Protein AF-A0A9P6IUU3-F1 (afdb_monomer_lite)

Radius of gyration: 22.33 Å; chains: 1; bounding box: 65×46×57 Å

InterPro domains:
  IPR006966 Peroxin-3 [PF04882] (2-177)
  IPR006966 Peroxin-3 [PTHR28080] (2-177)

Foldseek 3Di:
DDLQDWDWLVRVLVVVVVVCQVQQWDADPNDTDGDLCVVVVDDPDLVVQLVVCVVVPNDPVRSDCDPVNVVVRVVVVVLSPDPLVSVLVVLLVVLLVVVVSVQCQCVQAVVVVVVVDPDPDDCPDPVSGGDTGRNNVCVVVNVVVVCLCPPNVVRVSVVSSVPRVSVVVSVVVVVVVVVVVVVVD

Secondary structure (DSSP, 8-state):
--TT-EE-HHHHHHHHHHHHHHHHEEEETTEEEE--GGGGTS--SHHHHHHHHHHTT--GGG----HHHHHHHHHHHHHHTSHHHHHHHHHHHHHHHHHHHHHHHHHH-THHHHTTS--------GGGSS--EEHHHHHHHHHHHHHHHHH-SS-HHHHHHHT-HHHHHHHHHHHHHHHHHHHH-

Sequence (185 aa):
TSLKKTFTAKEFSDLLGQIRARLEYTEADGNQVHVNMREYMLPDEAADEREVLRAGGVDEFDLVVDPVLRNLLDETRDFIDSDDFSTVLNSTLDATFEQFNLALQPTFNPFLLTRGDAVIAEIEDEEDMDRAVPLASLLPLIARQVHLIINGVPNEYVDGLAMVKELQAFSAIVYSSFSDQLVKG

Organism: Mortierella alpina (NCBI:txid64518)

pLDDT: mean 86.38, std 13.52, range [41.69, 97.38]

Structure (mmCIF, N/CA/C/O backbone):
data_AF-A0A9P6IUU3-F1
#
_entry.id   AF-A0A9P6IUU3-F1
#
loop_
_atom_site.group_PDB
_atom_site.id
_atom_site.type_symbol
_atom_site.label_atom_id
_atom_site.label_alt_id
_atom_site.label_comp_id
_atom_site.label_asym_id
_atom_site.label_entity_id
_atom_site.label_seq_id
_atom_site.pdbx_PDB_ins_code
_atom_site.Cartn_x
_atom_site.Cartn_y
_atom_site.Cartn_z
_atom_site.occupancy
_atom_site.B_iso_or_equiv
_atom_site.auth_seq_id
_atom_site.auth_comp_id
_atom_site.auth_asym_id
_atom_site.auth_atom_id
_atom_site.pdbx_PDB_model_num
ATOM 1 N N . THR A 1 1 ? 6.270 14.320 -19.927 1.00 57.75 1 THR A N 1
ATOM 2 C CA . THR A 1 1 ? 7.199 13.178 -20.078 1.00 57.75 1 THR A CA 1
ATOM 3 C C . THR A 1 1 ? 6.952 12.504 -21.411 1.00 57.75 1 THR A C 1
ATOM 5 O O . THR A 1 1 ? 5.799 12.269 -21.738 1.00 57.75 1 THR A O 1
ATOM 8 N N . SER A 1 2 ? 7.990 12.262 -22.218 1.00 82.38 2 SER A N 1
ATOM 9 C CA . SER A 1 2 ? 7.848 11.583 -23.518 1.00 82.38 2 SER A CA 1
ATOM 10 C C . SER A 1 2 ? 7.782 10.067 -23.325 1.00 82.38 2 SER A C 1
ATOM 12 O O . SER A 1 2 ? 8.626 9.520 -22.620 1.00 82.38 2 SER A O 1
ATOM 14 N N . LEU A 1 3 ? 6.843 9.382 -23.990 1.00 81.56 3 LEU A N 1
ATOM 15 C CA . LEU A 1 3 ? 6.732 7.910 -23.995 1.00 81.56 3 LEU A CA 1
ATOM 16 C C . LEU A 1 3 ? 7.988 7.205 -24.535 1.00 81.56 3 LEU A C 1
ATOM 18 O O . LEU A 1 3 ? 8.208 6.026 -24.270 1.00 81.56 3 LEU A O 1
ATOM 22 N N . LYS A 1 4 ? 8.819 7.940 -25.281 1.00 87.81 4 LYS A N 1
ATOM 23 C CA . LYS A 1 4 ? 10.085 7.452 -25.836 1.00 87.81 4 LYS A CA 1
ATOM 24 C C . LYS A 1 4 ? 11.244 7.504 -24.839 1.00 87.81 4 LYS A C 1
ATOM 26 O O . LYS A 1 4 ? 12.312 6.999 -25.160 1.00 87.81 4 LYS A O 1
ATOM 31 N N . LYS A 1 5 ? 11.070 8.138 -23.670 1.00 93.25 5 LYS A N 1
ATOM 32 C CA . LYS A 1 5 ? 12.115 8.184 -22.642 1.00 93.25 5 LYS A CA 1
ATOM 33 C C . LYS A 1 5 ? 12.417 6.757 -22.184 1.00 93.25 5 LYS A C 1
ATOM 35 O O . LYS A 1 5 ? 11.494 6.009 -21.868 1.00 93.25 5 LYS A O 1
ATOM 40 N N . THR A 1 6 ? 13.694 6.407 -22.167 1.00 93.69 6 THR A N 1
ATOM 41 C CA . THR A 1 6 ? 14.194 5.121 -21.689 1.00 93.69 6 THR A CA 1
ATOM 42 C C . THR A 1 6 ? 14.559 5.202 -20.213 1.00 93.69 6 THR A C 1
ATOM 44 O O . THR A 1 6 ? 14.890 6.282 -19.722 1.00 93.69 6 THR A O 1
ATOM 47 N N . PHE A 1 7 ? 14.478 4.068 -19.527 1.00 94.06 7 PHE A N 1
ATOM 48 C CA . PHE A 1 7 ? 14.833 3.916 -18.121 1.00 94.06 7 PHE A CA 1
ATOM 49 C C . PHE A 1 7 ? 15.649 2.638 -17.942 1.00 94.06 7 PHE A C 1
ATOM 51 O O . PHE A 1 7 ? 15.294 1.612 -18.521 1.00 94.06 7 PHE A O 1
ATOM 58 N N . THR A 1 8 ? 16.713 2.681 -17.148 1.00 93.88 8 THR A N 1
ATOM 59 C CA . THR A 1 8 ? 17.329 1.467 -16.586 1.00 93.88 8 THR A CA 1
ATOM 60 C C . THR A 1 8 ? 16.462 0.903 -15.454 1.00 93.88 8 THR A C 1
ATOM 62 O O . THR A 1 8 ? 15.560 1.586 -14.958 1.00 93.88 8 THR A O 1
ATOM 65 N N . ALA A 1 9 ? 16.742 -0.328 -15.008 1.00 91.56 9 ALA A N 1
ATOM 66 C CA . ALA A 1 9 ? 16.046 -0.926 -13.865 1.00 91.56 9 ALA A CA 1
ATOM 67 C C . ALA A 1 9 ? 16.147 -0.035 -12.617 1.00 91.56 9 ALA A C 1
ATOM 69 O O . ALA A 1 9 ? 15.145 0.245 -11.958 1.00 91.56 9 ALA A O 1
ATOM 70 N N . LYS A 1 10 ? 17.354 0.479 -12.345 1.00 92.12 10 LYS A N 1
ATOM 71 C CA . LYS A 1 10 ? 17.614 1.386 -11.227 1.00 92.12 10 LYS A CA 1
ATOM 72 C C . LYS A 1 10 ? 16.845 2.697 -11.362 1.00 92.12 10 LYS A C 1
ATOM 74 O O . LYS A 1 10 ? 16.171 3.093 -10.424 1.00 92.12 10 LYS A O 1
ATOM 79 N N . GLU A 1 11 ? 16.886 3.349 -12.525 1.00 94.31 11 GLU A N 1
ATOM 80 C CA . GLU A 1 11 ? 16.153 4.606 -12.738 1.00 94.31 11 GLU A CA 1
ATOM 81 C C . GLU A 1 11 ? 14.636 4.434 -12.596 1.00 94.31 11 GLU A C 1
ATOM 83 O O . GLU A 1 11 ? 13.949 5.343 -12.129 1.00 94.31 11 GLU A O 1
ATOM 88 N N . PHE A 1 12 ? 14.104 3.284 -13.014 1.00 93.50 12 PHE A N 1
ATOM 89 C CA . PHE A 1 12 ? 12.688 2.974 -12.867 1.00 93.50 12 PHE A CA 1
ATOM 90 C C . PHE A 1 12 ? 12.311 2.693 -11.404 1.00 93.50 12 PHE A C 1
ATOM 92 O O . PHE A 1 12 ? 11.317 3.235 -10.921 1.00 93.50 12 PHE A O 1
ATOM 99 N N . SER A 1 13 ? 13.130 1.926 -10.679 1.00 93.56 13 SER A N 1
ATOM 100 C CA . SER A 1 13 ? 12.961 1.703 -9.237 1.00 93.56 13 SER A CA 1
ATOM 101 C C . SER A 1 13 ? 13.057 3.014 -8.448 1.00 93.56 13 SER A C 1
ATOM 103 O O . SER A 1 13 ? 12.204 3.292 -7.608 1.00 93.56 13 SER A O 1
ATOM 105 N N . ASP A 1 14 ? 14.037 3.866 -8.766 1.00 94.81 14 ASP A N 1
ATOM 106 C CA . ASP A 1 14 ? 14.215 5.190 -8.157 1.00 94.81 14 ASP A CA 1
ATOM 107 C C . ASP A 1 14 ? 12.990 6.089 -8.435 1.00 94.81 14 ASP A C 1
ATOM 109 O O . ASP A 1 14 ? 12.551 6.843 -7.564 1.00 94.81 14 ASP A O 1
ATOM 113 N N . LEU A 1 15 ? 12.397 6.001 -9.635 1.00 94.62 15 LEU A N 1
ATOM 114 C CA . LEU A 1 15 ? 11.162 6.715 -9.977 1.00 94.62 15 LEU A CA 1
ATOM 115 C C . LEU A 1 15 ? 9.963 6.218 -9.157 1.00 94.62 15 LEU A C 1
ATOM 117 O O . LEU A 1 15 ? 9.189 7.042 -8.671 1.00 94.62 15 LEU A O 1
ATOM 121 N N . LEU A 1 16 ? 9.799 4.902 -8.997 1.00 94.06 16 LEU A N 1
ATOM 122 C CA . LEU A 1 16 ? 8.738 4.338 -8.158 1.00 94.06 16 LEU A CA 1
ATOM 123 C C . LEU A 1 16 ? 8.910 4.738 -6.693 1.00 94.06 16 LEU A C 1
ATOM 125 O O . LEU A 1 16 ? 7.938 5.165 -6.075 1.00 94.06 16 LEU A O 1
ATOM 129 N N . GLY A 1 17 ? 10.137 4.702 -6.171 1.00 94.56 17 GLY A N 1
ATOM 130 C CA . GLY A 1 17 ? 10.450 5.182 -4.825 1.00 94.56 17 GLY A CA 1
ATOM 131 C C . GLY A 1 17 ? 10.078 6.654 -4.627 1.00 94.56 17 GLY A C 1
ATOM 132 O O . GLY A 1 17 ? 9.485 7.012 -3.617 1.00 94.56 17 GLY A O 1
ATOM 133 N N . GLN A 1 18 ? 10.322 7.511 -5.624 1.00 94.81 18 GLN A N 1
ATOM 134 C CA . GLN A 1 18 ? 9.890 8.915 -5.574 1.00 94.81 18 GLN A CA 1
ATOM 135 C C . GLN A 1 18 ? 8.366 9.082 -5.602 1.00 94.81 18 GLN A C 1
ATOM 137 O O . GLN A 1 18 ? 7.846 10.014 -4.990 1.00 94.81 18 GLN A O 1
ATOM 142 N N . ILE A 1 19 ? 7.643 8.227 -6.331 1.00 94.75 19 ILE A N 1
ATOM 143 C CA . ILE A 1 19 ? 6.173 8.247 -6.344 1.00 94.75 19 ILE A CA 1
ATOM 144 C C . ILE A 1 19 ? 5.641 7.834 -4.972 1.00 94.75 19 ILE A C 1
ATOM 146 O O . ILE A 1 19 ? 4.805 8.548 -4.425 1.00 94.75 19 ILE A O 1
ATOM 150 N N . ARG A 1 20 ? 6.170 6.745 -4.401 1.00 93.44 20 ARG A N 1
ATOM 151 C CA . ARG A 1 20 ? 5.839 6.287 -3.047 1.00 93.44 20 ARG A CA 1
ATOM 152 C C . ARG A 1 20 ? 6.100 7.368 -2.014 1.00 93.44 20 ARG A C 1
ATOM 154 O O . ARG A 1 20 ? 5.184 7.749 -1.301 1.00 93.44 20 ARG A O 1
ATOM 161 N N . ALA A 1 21 ? 7.287 7.973 -2.035 1.00 92.50 21 ALA A N 1
ATOM 162 C CA . ALA A 1 21 ? 7.650 9.038 -1.106 1.00 92.50 21 ALA A CA 1
ATOM 163 C C . ALA A 1 21 ? 6.657 10.220 -1.123 1.00 92.50 21 ALA A C 1
ATOM 165 O O . ALA A 1 21 ? 6.385 10.816 -0.090 1.00 92.50 21 ALA A O 1
ATOM 166 N N . ARG A 1 22 ? 6.086 10.553 -2.289 1.00 92.31 22 ARG A N 1
ATOM 167 C CA . ARG A 1 22 ? 5.090 11.632 -2.424 1.00 92.31 22 ARG A CA 1
ATOM 168 C C . ARG A 1 22 ? 3.689 11.265 -1.942 1.00 92.31 22 ARG A C 1
ATOM 170 O O . ARG A 1 22 ? 2.891 12.171 -1.732 1.00 92.31 22 ARG A O 1
ATOM 177 N N . LEU A 1 23 ? 3.365 9.976 -1.884 1.00 90.81 23 LEU A N 1
ATOM 178 C CA . LEU A 1 23 ? 2.055 9.477 -1.459 1.00 90.81 23 LEU A CA 1
ATOM 179 C C . LEU A 1 23 ? 2.055 9.078 0.016 1.00 90.81 23 LEU A C 1
ATOM 181 O O . LEU A 1 23 ? 1.063 9.279 0.704 1.00 90.81 23 LEU A O 1
ATOM 185 N N . GLU A 1 24 ? 3.163 8.510 0.480 1.00 90.50 24 GLU A N 1
ATOM 186 C CA . GLU A 1 24 ? 3.306 7.927 1.812 1.00 90.50 24 GLU A CA 1
ATOM 187 C C . GLU A 1 24 ? 3.775 8.950 2.847 1.00 90.50 24 GLU A C 1
ATOM 189 O O . GLU A 1 24 ? 3.559 8.729 4.035 1.00 90.50 24 GLU A O 1
ATOM 194 N N . TYR A 1 25 ? 4.368 10.073 2.424 1.00 90.56 25 TYR A N 1
ATOM 195 C CA . TYR A 1 25 ? 4.912 11.083 3.331 1.00 90.56 25 TYR A CA 1
ATOM 196 C C . TYR A 1 25 ? 4.391 12.484 3.032 1.00 90.56 25 TYR A C 1
ATOM 198 O O . TYR A 1 25 ? 4.191 12.881 1.882 1.00 90.56 25 TYR A O 1
ATOM 206 N N . THR A 1 26 ? 4.241 13.258 4.099 1.00 90.31 26 THR A N 1
ATOM 207 C CA . THR A 1 26 ? 3.974 14.693 4.065 1.00 90.31 26 THR A CA 1
ATOM 208 C C . THR A 1 26 ? 4.956 15.426 4.978 1.00 90.31 26 THR A C 1
ATOM 210 O O . THR A 1 26 ? 5.566 14.834 5.868 1.00 90.31 26 THR A O 1
ATOM 213 N N . GLU A 1 27 ? 5.136 16.720 4.742 1.00 90.25 27 GLU A N 1
ATOM 214 C CA . GLU A 1 27 ? 5.991 17.575 5.565 1.00 90.25 27 GLU A CA 1
ATOM 215 C C . GLU A 1 27 ? 5.147 18.199 6.682 1.00 90.25 27 GLU A C 1
ATOM 217 O O . GLU A 1 27 ? 4.210 18.955 6.409 1.00 90.25 27 GLU A O 1
ATOM 222 N N . ALA A 1 28 ? 5.492 17.914 7.936 1.00 86.00 28 ALA A N 1
ATOM 223 C CA . ALA A 1 28 ? 4.895 18.534 9.114 1.00 86.00 28 ALA A CA 1
ATOM 224 C C . ALA A 1 28 ? 6.010 19.042 10.035 1.00 86.00 28 ALA A C 1
ATOM 226 O O . ALA A 1 28 ? 6.916 18.297 10.401 1.00 86.00 28 ALA A O 1
ATOM 227 N N . ASP A 1 29 ? 5.976 20.333 10.373 1.00 85.00 29 ASP A N 1
ATOM 228 C CA . ASP A 1 29 ? 6.955 20.983 11.258 1.00 85.00 29 ASP A CA 1
ATOM 229 C C . ASP A 1 29 ? 8.434 20.780 10.858 1.00 85.00 29 ASP A C 1
ATOM 231 O O . ASP A 1 29 ? 9.336 20.789 11.695 1.00 85.00 29 ASP A O 1
ATOM 235 N N . GLY A 1 30 ? 8.697 20.634 9.554 1.00 82.81 30 GLY A N 1
ATOM 236 C CA . GLY A 1 30 ? 10.040 20.427 9.003 1.00 82.81 30 GLY A CA 1
ATOM 237 C C . GLY A 1 30 ? 10.557 18.987 9.086 1.00 82.81 30 GLY A C 1
ATOM 238 O O . GLY A 1 30 ? 11.721 18.759 8.758 1.00 82.81 30 GLY A O 1
ATOM 239 N N . ASN A 1 31 ? 9.710 18.041 9.502 1.00 84.00 31 ASN A N 1
ATOM 240 C CA . ASN A 1 31 ? 9.978 16.610 9.462 1.00 84.00 31 ASN A CA 1
ATOM 241 C C . ASN A 1 31 ? 9.059 15.915 8.450 1.00 84.00 31 ASN A C 1
ATOM 243 O O . ASN A 1 31 ? 7.873 16.237 8.337 1.00 84.00 31 ASN A O 1
ATOM 247 N N . GLN A 1 32 ? 9.593 14.893 7.782 1.00 85.12 32 GLN A N 1
ATOM 248 C CA . GLN A 1 32 ? 8.765 13.948 7.043 1.00 85.12 32 GLN A CA 1
ATOM 249 C C . GLN A 1 32 ? 8.018 13.048 8.016 1.00 85.12 32 GLN A C 1
ATOM 251 O O . GLN A 1 32 ? 8.626 12.363 8.840 1.00 85.12 32 GLN A O 1
ATOM 256 N N . VAL A 1 33 ? 6.698 13.045 7.890 1.00 86.62 33 VAL A N 1
ATOM 257 C CA . VAL A 1 33 ? 5.793 12.179 8.642 1.00 86.62 33 VAL A CA 1
ATOM 258 C C . VAL A 1 33 ? 4.960 11.359 7.670 1.00 86.62 33 VAL A C 1
ATOM 260 O O . VAL A 1 33 ? 4.695 11.797 6.548 1.00 86.62 33 VAL A O 1
ATOM 263 N N . HIS A 1 34 ? 4.553 10.166 8.093 1.00 84.50 34 HIS A N 1
ATOM 264 C CA . HIS A 1 34 ? 3.676 9.330 7.286 1.00 84.50 34 HIS A CA 1
ATOM 265 C C . HIS A 1 34 ? 2.305 9.989 7.119 1.00 84.50 34 HIS A C 1
ATOM 267 O O . HIS A 1 34 ? 1.759 10.578 8.055 1.00 84.50 34 HIS A O 1
ATOM 273 N N . VAL A 1 35 ? 1.747 9.892 5.914 1.00 86.56 35 VAL A N 1
ATOM 274 C CA . VAL A 1 35 ? 0.354 10.263 5.663 1.00 86.56 35 VAL A CA 1
ATOM 275 C C . VAL A 1 35 ? -0.541 9.302 6.437 1.00 86.56 35 VAL A C 1
ATOM 277 O O . VAL A 1 35 ? -0.325 8.090 6.414 1.00 86.56 35 VAL A O 1
ATOM 280 N N . ASN A 1 36 ? -1.567 9.832 7.105 1.00 82.81 36 ASN A N 1
ATOM 281 C CA . ASN A 1 36 ? -2.568 8.987 7.736 1.00 82.81 36 ASN A CA 1
ATOM 282 C C . ASN A 1 36 ? -3.364 8.258 6.637 1.00 82.81 36 ASN A C 1
ATOM 284 O O . ASN A 1 36 ? -4.135 8.873 5.902 1.00 82.81 36 ASN A O 1
ATOM 288 N N . MET A 1 37 ? -3.152 6.946 6.503 1.00 85.00 37 MET A N 1
ATOM 289 C CA . MET A 1 37 ? -3.827 6.128 5.489 1.00 85.00 37 MET A CA 1
ATOM 290 C C . MET A 1 37 ? -5.210 5.626 5.936 1.00 85.00 37 MET A C 1
ATOM 292 O O . MET A 1 37 ? -5.900 4.983 5.144 1.00 85.00 37 MET A O 1
ATOM 296 N N . ARG A 1 38 ? -5.643 5.933 7.167 1.00 89.81 38 ARG A N 1
ATOM 297 C CA . ARG A 1 38 ? -6.931 5.502 7.730 1.00 89.81 38 ARG A CA 1
ATOM 298 C C . ARG A 1 38 ? -8.119 5.987 6.913 1.00 89.81 38 ARG A C 1
ATOM 300 O O . ARG A 1 38 ? -9.061 5.222 6.753 1.00 89.81 38 ARG A O 1
ATOM 307 N N . GLU A 1 39 ? -8.032 7.175 6.317 1.00 87.25 39 GLU A N 1
ATOM 308 C CA . GLU A 1 39 ? -9.072 7.735 5.436 1.00 87.25 39 GLU A CA 1
ATOM 309 C C . GLU A 1 39 ? -9.390 6.831 4.228 1.00 87.25 39 GLU A C 1
ATOM 311 O O . GLU A 1 39 ? -10.482 6.892 3.668 1.00 87.25 39 GLU A O 1
ATOM 316 N N . TYR A 1 40 ? -8.450 5.968 3.820 1.00 88.19 40 TYR A N 1
ATOM 317 C CA . TYR A 1 40 ? -8.654 4.991 2.746 1.00 88.19 40 TYR A CA 1
ATOM 318 C C . TYR A 1 40 ? -9.165 3.631 3.245 1.00 88.19 40 TYR A C 1
ATOM 320 O O . TYR 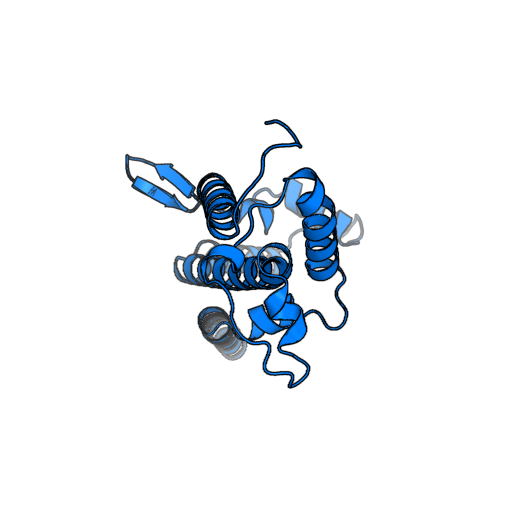A 1 40 ? -9.517 2.781 2.427 1.00 88.19 40 TYR A O 1
ATOM 328 N N . MET A 1 41 ? -9.168 3.400 4.561 1.00 91.81 41 MET A N 1
ATOM 329 C CA . MET A 1 41 ? -9.463 2.106 5.183 1.00 91.81 41 MET A CA 1
ATOM 330 C C . MET A 1 41 ? -10.774 2.108 5.972 1.00 91.81 41 MET A C 1
ATOM 332 O O . MET A 1 41 ? -11.499 1.115 5.935 1.00 91.81 41 MET A O 1
ATOM 336 N N . LEU A 1 42 ? -11.084 3.198 6.678 1.00 92.19 42 LEU A N 1
ATOM 337 C CA . LEU A 1 42 ? -12.277 3.338 7.509 1.00 92.19 42 LEU A CA 1
ATOM 338 C C . LEU A 1 42 ? -12.913 4.726 7.336 1.00 92.19 42 LEU A C 1
ATOM 340 O O . LEU A 1 42 ? -12.188 5.710 7.204 1.00 92.19 42 LEU A O 1
ATOM 344 N N . PRO A 1 43 ? -14.255 4.818 7.365 1.00 92.00 43 PRO A N 1
ATOM 345 C CA . PRO A 1 43 ? -14.954 6.097 7.398 1.00 92.00 43 PRO A CA 1
ATOM 346 C C . PRO A 1 43 ? -14.762 6.805 8.749 1.00 92.00 43 PRO A C 1
ATOM 348 O O . PRO A 1 43 ? -14.823 6.173 9.803 1.00 92.00 43 PRO A O 1
ATOM 351 N N . ASP A 1 44 ? -14.593 8.127 8.710 1.00 87.19 44 ASP A N 1
ATOM 352 C CA . ASP A 1 44 ? -14.404 8.957 9.912 1.00 87.19 44 ASP A CA 1
ATOM 353 C C . ASP A 1 44 ? -15.721 9.528 10.443 1.00 87.19 44 ASP A C 1
ATOM 355 O O . ASP A 1 44 ? -15.855 9.783 11.641 1.00 87.19 44 ASP A O 1
ATOM 359 N N . GLU A 1 45 ? -16.687 9.732 9.548 1.00 89.69 45 GLU A N 1
ATOM 360 C CA . GLU A 1 45 ? -17.942 10.418 9.827 1.00 89.69 45 GLU A CA 1
ATOM 361 C C . GLU A 1 45 ? -19.131 9.454 9.770 1.00 89.69 45 GLU A C 1
ATOM 363 O O . GLU A 1 45 ? -19.227 8.583 8.903 1.00 89.69 45 GLU A O 1
ATOM 368 N N . ALA A 1 46 ? -20.124 9.680 10.634 1.00 87.44 46 ALA A N 1
ATOM 369 C CA . ALA A 1 46 ? -21.327 8.843 10.697 1.00 87.44 46 ALA A CA 1
ATOM 370 C C . ALA A 1 46 ? -22.133 8.819 9.383 1.00 87.44 46 ALA A C 1
ATOM 372 O O . ALA A 1 46 ? -22.895 7.887 9.129 1.00 87.44 46 ALA A O 1
ATOM 373 N N . ALA A 1 47 ? -22.007 9.854 8.548 1.00 88.62 47 ALA A N 1
ATOM 374 C CA . ALA A 1 47 ? -22.622 9.869 7.223 1.00 88.62 47 ALA A CA 1
ATOM 375 C C . ALA A 1 47 ? -21.954 8.856 6.279 1.00 88.62 47 ALA A C 1
ATOM 377 O O . ALA A 1 47 ? -22.659 8.124 5.582 1.00 88.62 47 ALA A O 1
ATOM 378 N N . ASP A 1 48 ? -20.625 8.781 6.313 1.00 91.50 48 ASP A N 1
ATOM 379 C CA . ASP A 1 48 ? -19.833 7.891 5.466 1.00 91.50 48 ASP A CA 1
ATOM 380 C C . ASP A 1 48 ? -19.971 6.437 5.927 1.00 91.50 48 ASP A C 1
ATOM 382 O O . ASP A 1 48 ? -20.147 5.545 5.102 1.00 91.50 48 ASP A O 1
ATOM 386 N N . GLU A 1 49 ? -20.027 6.191 7.240 1.00 92.06 49 GLU A N 1
ATOM 387 C CA . GLU A 1 49 ? -20.335 4.867 7.801 1.00 92.06 49 GLU A CA 1
ATOM 388 C C . GLU A 1 49 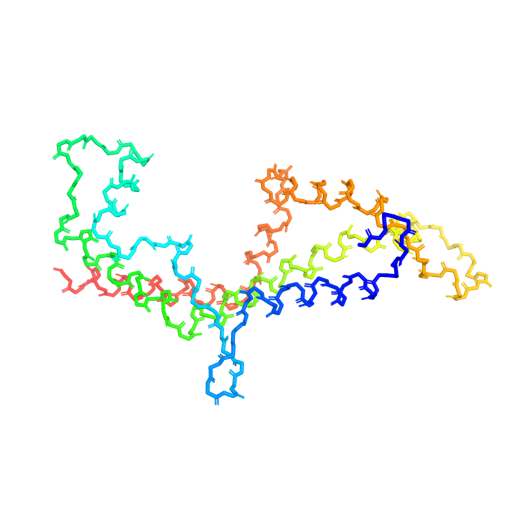? -21.650 4.298 7.262 1.00 92.06 49 GLU A C 1
ATOM 390 O O . GLU A 1 49 ? -21.720 3.132 6.877 1.00 92.06 49 GLU A O 1
ATOM 395 N N . ARG A 1 50 ? -22.705 5.120 7.189 1.00 90.12 50 ARG A N 1
ATOM 396 C CA . ARG A 1 50 ? -24.007 4.681 6.664 1.00 90.12 50 ARG A CA 1
ATOM 397 C C . ARG A 1 50 ? -23.944 4.346 5.182 1.00 90.12 50 ARG A C 1
ATOM 399 O O . ARG A 1 50 ? -24.629 3.420 4.750 1.00 90.12 50 ARG A O 1
ATOM 406 N N . GLU A 1 51 ? -23.144 5.077 4.414 1.00 91.88 51 GLU A N 1
ATOM 407 C CA . GLU A 1 51 ? -22.952 4.779 2.997 1.00 91.88 51 GLU A CA 1
ATOM 408 C C . GLU A 1 51 ? -22.149 3.487 2.805 1.00 91.88 51 GLU A C 1
ATOM 410 O O . GLU A 1 51 ? -22.526 2.655 1.981 1.00 91.88 51 GLU A O 1
ATOM 415 N N . VAL A 1 52 ? -21.120 3.254 3.626 1.00 92.38 52 VAL A N 1
ATOM 416 C CA . VAL A 1 52 ? -20.357 1.997 3.630 1.00 92.38 52 VAL A CA 1
ATOM 417 C C . VAL A 1 52 ? -21.248 0.809 4.010 1.00 92.38 52 VAL A C 1
ATOM 419 O O . VAL A 1 52 ? -21.227 -0.207 3.318 1.00 92.38 52 VAL A O 1
ATOM 422 N N . LEU A 1 53 ? -22.084 0.932 5.047 1.00 92.25 53 LEU A N 1
ATOM 423 C CA . LEU A 1 53 ? -23.037 -0.118 5.436 1.00 92.25 53 LEU A CA 1
ATOM 424 C C . LEU A 1 53 ? -24.032 -0.425 4.311 1.00 92.25 53 LEU A C 1
ATOM 426 O O . LEU A 1 53 ? -24.281 -1.591 3.996 1.00 92.25 53 LEU A O 1
ATOM 430 N N . ARG A 1 54 ? -24.560 0.615 3.658 1.00 93.50 54 ARG A N 1
ATOM 431 C CA . ARG A 1 54 ? -25.453 0.465 2.505 1.00 93.50 54 ARG A CA 1
ATOM 432 C C . ARG A 1 54 ? -24.755 -0.251 1.351 1.00 93.50 54 ARG A C 1
ATOM 434 O O . ARG A 1 54 ? -25.322 -1.184 0.788 1.00 93.50 54 ARG A O 1
ATOM 441 N N . ALA A 1 55 ? -23.531 0.149 1.011 1.00 92.19 55 ALA A N 1
ATOM 442 C CA . ALA A 1 55 ? -22.734 -0.495 -0.032 1.00 92.19 55 ALA A CA 1
ATOM 443 C C . ALA A 1 55 ? -22.391 -1.957 0.314 1.00 92.19 55 ALA A C 1
ATOM 445 O O . ALA A 1 55 ? -22.314 -2.799 -0.581 1.00 92.19 55 ALA A O 1
ATOM 446 N N . GLY A 1 56 ? -22.248 -2.268 1.606 1.00 90.12 56 GLY A N 1
ATOM 447 C CA . GLY A 1 56 ? -22.072 -3.619 2.141 1.00 90.12 56 GLY A CA 1
ATOM 448 C C . GLY A 1 56 ? -23.334 -4.490 2.123 1.00 90.12 56 GLY A C 1
ATOM 449 O O . GLY A 1 56 ? -23.250 -5.673 2.445 1.00 90.12 56 GLY A O 1
ATOM 450 N N . GLY A 1 57 ? -24.488 -3.942 1.725 1.00 91.44 57 GLY A N 1
ATOM 451 C CA . GLY A 1 57 ? -25.747 -4.679 1.601 1.00 91.44 57 GLY A CA 1
ATOM 452 C C . GLY A 1 57 ? -26.581 -4.749 2.882 1.00 91.44 57 GLY A C 1
ATOM 453 O O . GLY A 1 57 ? -27.436 -5.625 2.986 1.00 91.44 57 GLY A O 1
ATOM 454 N N . VAL A 1 58 ? -26.348 -3.856 3.848 1.00 91.69 58 VAL A N 1
ATOM 455 C CA . VAL A 1 58 ? -27.204 -3.724 5.037 1.00 91.69 58 VAL A CA 1
ATOM 456 C C . VAL A 1 58 ? -28.535 -3.074 4.645 1.00 91.69 58 VAL A C 1
ATOM 458 O O . VAL A 1 58 ? -28.558 -2.071 3.926 1.00 91.69 58 VAL A O 1
ATOM 461 N N . ASP A 1 59 ? -29.645 -3.643 5.120 1.00 90.75 59 ASP A N 1
ATOM 462 C CA . ASP A 1 59 ? -30.993 -3.139 4.851 1.00 90.75 59 ASP A CA 1
ATOM 463 C C . ASP A 1 59 ? -31.183 -1.707 5.379 1.00 90.75 59 ASP A C 1
ATOM 465 O O . ASP A 1 59 ? -30.653 -1.341 6.426 1.00 90.75 59 ASP A O 1
ATOM 469 N N . GLU A 1 60 ? -31.996 -0.888 4.695 1.00 87.75 60 GLU A N 1
ATOM 470 C CA . GLU A 1 60 ? -32.182 0.534 5.048 1.00 87.75 60 GLU A CA 1
ATOM 471 C C . GLU A 1 60 ? -32.630 0.770 6.498 1.00 87.75 60 GLU A C 1
ATOM 473 O O . GLU A 1 60 ? -32.301 1.803 7.088 1.00 87.75 60 GLU A O 1
ATOM 478 N N . PHE A 1 61 ? -33.372 -0.182 7.069 1.00 84.50 61 PHE A N 1
ATOM 479 C CA . PHE A 1 61 ? -33.855 -0.129 8.448 1.00 84.50 61 PHE A CA 1
ATOM 480 C C . PHE A 1 61 ? -32.747 -0.368 9.483 1.00 84.50 61 PHE A C 1
ATOM 482 O O . PHE A 1 61 ? -32.851 0.149 10.594 1.00 84.50 61 PHE A O 1
ATOM 489 N N . ASP A 1 62 ? -31.679 -1.064 9.089 1.00 85.81 62 ASP A N 1
ATOM 490 C CA . ASP A 1 62 ? -30.552 -1.459 9.936 1.00 85.81 62 ASP A CA 1
ATOM 491 C C . ASP A 1 62 ? -29.275 -0.651 9.625 1.00 85.81 62 ASP A C 1
ATOM 493 O O . ASP A 1 62 ? -28.193 -0.979 10.106 1.00 85.81 62 ASP A O 1
ATOM 497 N N . LEU A 1 63 ? -29.378 0.452 8.863 1.00 88.25 63 LEU A N 1
ATOM 498 C CA . LEU A 1 63 ? -28.285 1.411 8.605 1.00 88.25 63 LEU A CA 1
ATOM 499 C C . LEU A 1 63 ? -27.960 2.273 9.836 1.00 88.25 63 LEU A C 1
ATOM 501 O O . LEU A 1 63 ? -27.987 3.512 9.782 1.00 88.25 63 LEU A O 1
ATOM 505 N N . VAL A 1 64 ? -27.690 1.612 10.955 1.00 88.38 64 VAL A N 1
ATOM 506 C CA . VAL A 1 64 ? -27.359 2.202 12.245 1.00 88.38 64 VAL A CA 1
ATOM 507 C C . VAL A 1 64 ? -26.087 1.546 12.757 1.00 88.38 64 VAL A C 1
ATOM 509 O O . VAL A 1 64 ? -25.989 0.327 12.844 1.00 88.38 64 VAL A O 1
ATOM 512 N N . VAL A 1 65 ? -25.125 2.375 13.148 1.00 90.75 65 VAL A N 1
ATOM 513 C CA . VAL A 1 65 ? -23.975 1.922 13.927 1.00 90.75 65 VAL A CA 1
ATOM 514 C C . VAL A 1 65 ? -24.409 1.851 15.385 1.00 90.75 65 VAL A C 1
ATOM 516 O O . VAL A 1 65 ? -24.496 2.873 16.069 1.00 90.75 65 VAL A O 1
ATOM 519 N N . ASP A 1 66 ? -24.769 0.651 15.834 1.00 91.25 66 ASP A N 1
ATOM 520 C CA . ASP A 1 66 ? -25.134 0.405 17.227 1.00 91.25 66 ASP A CA 1
ATOM 521 C C . ASP A 1 66 ? -23.911 0.528 18.169 1.00 91.25 66 ASP A C 1
ATOM 523 O O . ASP A 1 66 ? -22.773 0.629 17.701 1.00 91.25 66 ASP A O 1
ATOM 527 N N . PRO A 1 67 ? -24.100 0.544 19.504 1.00 93.38 67 PRO A N 1
ATOM 528 C CA . PRO A 1 67 ? -22.987 0.696 20.442 1.00 93.38 67 PRO A CA 1
ATOM 529 C C . PRO A 1 67 ? -21.920 -0.406 20.362 1.00 93.38 67 PRO A C 1
ATOM 531 O O . PRO A 1 67 ? -20.764 -0.144 20.677 1.00 93.38 67 PRO A O 1
ATOM 534 N N . VAL A 1 68 ? -22.281 -1.627 19.958 1.00 91.94 68 VAL A N 1
ATOM 535 C CA . VAL A 1 68 ? -21.332 -2.741 19.825 1.00 91.94 68 VAL A CA 1
ATOM 536 C C . VAL A 1 68 ? -20.461 -2.525 18.593 1.00 91.94 68 VAL A C 1
ATOM 538 O O . VAL A 1 68 ? -19.237 -2.602 18.691 1.00 91.94 68 VAL A O 1
ATOM 541 N N . LEU A 1 69 ? -21.074 -2.192 17.453 1.00 91.62 69 LEU A N 1
ATOM 542 C CA . LEU A 1 69 ? -20.339 -1.875 16.232 1.00 91.62 69 LEU A CA 1
ATOM 543 C C . LEU A 1 69 ? -19.492 -0.608 16.400 1.00 91.62 69 LEU A C 1
ATOM 545 O O . LEU A 1 69 ? -18.355 -0.588 15.941 1.00 91.62 69 LEU A O 1
ATOM 549 N N . ARG A 1 70 ? -19.999 0.419 17.096 1.00 93.75 70 ARG A N 1
ATOM 550 C CA . ARG A 1 70 ? -19.230 1.632 17.416 1.00 93.75 70 ARG A CA 1
ATOM 551 C C . ARG A 1 70 ? -17.946 1.292 18.164 1.00 93.75 70 ARG A C 1
ATOM 553 O O . ARG A 1 70 ? -16.883 1.699 17.719 1.00 93.75 70 ARG A O 1
ATOM 560 N N . ASN A 1 71 ? -18.045 0.508 19.238 1.00 92.88 71 ASN A N 1
ATOM 561 C CA . ASN A 1 71 ? -16.870 0.109 20.012 1.00 92.88 71 ASN A CA 1
ATOM 562 C C . ASN A 1 71 ? -15.861 -0.659 19.145 1.00 92.88 71 ASN A C 1
ATOM 564 O O . ASN A 1 71 ? -14.669 -0.393 19.225 1.00 92.88 71 ASN A O 1
ATOM 568 N N . LEU A 1 72 ? -16.327 -1.564 18.276 1.00 92.56 72 LEU A N 1
ATOM 569 C CA . LEU A 1 72 ? -15.442 -2.302 17.371 1.00 92.56 72 LEU A CA 1
ATOM 570 C C . LEU A 1 72 ? -14.740 -1.381 16.357 1.00 92.56 72 LEU A C 1
ATOM 572 O O . LEU A 1 72 ? -13.558 -1.572 16.075 1.00 92.56 72 LEU A O 1
ATOM 576 N N . LEU A 1 73 ? -15.451 -0.394 15.804 1.00 93.62 73 LEU A N 1
ATOM 577 C CA . LEU A 1 73 ? -14.879 0.592 14.882 1.00 93.62 73 LEU A CA 1
ATOM 578 C C . LEU A 1 73 ? -13.858 1.492 15.583 1.00 93.62 73 LEU A C 1
ATOM 580 O O . LEU A 1 73 ? -12.786 1.721 15.027 1.00 93.62 73 LEU A O 1
ATOM 584 N N . ASP A 1 74 ? -14.163 1.948 16.799 1.00 93.06 74 ASP A N 1
ATOM 585 C CA . ASP A 1 74 ? -13.266 2.779 17.603 1.00 93.06 74 ASP A CA 1
ATOM 586 C C . ASP A 1 74 ? -11.993 1.997 17.985 1.00 93.06 74 ASP A C 1
ATOM 588 O O . ASP A 1 74 ? -10.887 2.491 17.789 1.00 93.06 74 ASP A O 1
ATOM 592 N N . GLU A 1 75 ? -12.111 0.730 18.402 1.00 92.56 75 GLU A N 1
ATOM 593 C CA . GLU A 1 75 ? -10.943 -0.127 18.666 1.00 92.56 75 GLU A CA 1
ATOM 594 C C . GLU A 1 75 ? -10.128 -0.416 17.395 1.00 92.56 75 GLU A C 1
ATOM 596 O O . GLU A 1 75 ? -8.897 -0.405 17.416 1.00 92.56 75 GLU A O 1
ATOM 601 N N . THR A 1 76 ? -10.792 -0.655 16.259 1.00 93.19 76 THR A N 1
ATOM 602 C CA . THR A 1 76 ? -10.094 -0.853 14.976 1.00 93.19 76 THR A CA 1
ATOM 603 C C . THR A 1 76 ? -9.354 0.420 14.561 1.00 93.19 76 THR A C 1
ATOM 605 O O . THR A 1 76 ? -8.236 0.342 14.049 1.00 93.19 76 THR A O 1
ATOM 608 N N . ARG A 1 77 ? -9.942 1.596 14.816 1.00 93.62 77 ARG A N 1
ATOM 609 C CA . ARG A 1 77 ? -9.305 2.897 14.600 1.00 93.62 77 ARG A CA 1
ATOM 610 C C . ARG A 1 77 ? -8.063 3.053 15.467 1.00 93.62 77 ARG A C 1
ATOM 612 O O . ARG A 1 77 ? -7.029 3.416 14.921 1.00 93.62 77 ARG A O 1
ATOM 619 N N . ASP A 1 78 ? -8.131 2.697 16.746 1.00 92.25 78 ASP A N 1
ATOM 620 C CA . ASP A 1 78 ? -6.973 2.740 17.645 1.00 92.25 78 ASP A CA 1
ATOM 621 C C . ASP A 1 78 ? -5.826 1.842 17.149 1.00 92.25 78 ASP A C 1
ATOM 623 O O . ASP A 1 78 ? -4.660 2.239 17.199 1.00 92.25 78 ASP A O 1
ATOM 627 N N . PHE A 1 79 ? -6.134 0.654 16.613 1.00 92.94 79 PHE A N 1
ATOM 628 C CA . PHE A 1 79 ? -5.119 -0.196 15.984 1.00 92.94 79 PHE A CA 1
ATOM 629 C C . PHE A 1 79 ? -4.529 0.441 14.722 1.00 92.94 79 PHE A C 1
ATOM 631 O O . PHE A 1 79 ? -3.310 0.437 14.573 1.00 92.94 79 PHE A O 1
ATOM 638 N N . ILE A 1 80 ? -5.352 0.984 13.821 1.00 93.38 80 ILE A N 1
ATOM 639 C CA . ILE A 1 80 ? -4.884 1.577 12.555 1.00 93.38 80 ILE A CA 1
ATOM 640 C C . ILE A 1 80 ? -4.085 2.868 12.786 1.00 93.38 80 ILE A C 1
ATOM 642 O O . ILE A 1 80 ? -3.094 3.098 12.099 1.00 93.38 80 ILE A O 1
ATOM 646 N N . ASP A 1 81 ? -4.475 3.690 13.760 1.00 91.19 81 ASP A N 1
ATOM 647 C CA . ASP A 1 81 ? -3.767 4.925 14.119 1.00 91.19 81 ASP A CA 1
ATOM 648 C C . ASP A 1 81 ? -2.490 4.656 14.954 1.00 91.19 81 ASP A C 1
ATOM 650 O O . ASP A 1 81 ? -1.773 5.594 15.305 1.00 91.19 81 ASP A O 1
ATOM 654 N N . SER A 1 82 ? -2.172 3.393 15.272 1.00 92.31 82 SER A N 1
ATOM 655 C CA . SER A 1 82 ? -0.981 3.035 16.052 1.00 92.31 82 SER A CA 1
ATOM 656 C C . SER A 1 82 ? 0.328 3.077 15.243 1.00 92.31 82 SER A C 1
ATOM 658 O O . SER A 1 82 ? 0.375 2.796 14.038 1.00 92.31 82 SER A O 1
ATOM 660 N N . ASP A 1 83 ? 1.439 3.349 15.936 1.00 91.44 83 ASP A N 1
ATOM 661 C CA . ASP A 1 83 ? 2.793 3.295 15.359 1.00 91.44 83 ASP A CA 1
ATOM 662 C C . ASP A 1 83 ? 3.173 1.873 14.895 1.00 91.44 83 ASP A C 1
ATOM 664 O O . ASP A 1 83 ? 3.879 1.697 13.894 1.00 91.44 83 ASP A O 1
ATOM 668 N N . ASP A 1 84 ? 2.674 0.847 15.596 1.00 92.94 84 ASP A N 1
ATOM 669 C CA . ASP A 1 84 ? 2.889 -0.560 15.244 1.00 92.94 84 ASP A CA 1
ATOM 670 C C . ASP A 1 84 ? 2.242 -0.880 13.892 1.00 92.94 84 ASP A C 1
ATOM 672 O O . ASP A 1 84 ? 2.894 -1.449 13.012 1.00 92.94 84 ASP A O 1
ATOM 676 N N . PHE A 1 85 ? 0.990 -0.456 13.681 1.00 93.56 85 PHE A N 1
ATOM 677 C CA . PHE A 1 85 ? 0.319 -0.621 12.392 1.00 93.56 85 PHE A CA 1
ATOM 678 C C . PHE A 1 85 ? 1.032 0.144 11.279 1.00 93.56 85 PHE A C 1
ATOM 680 O O . PHE A 1 85 ? 1.250 -0.412 10.204 1.00 93.56 85 PHE A O 1
ATOM 687 N N . SER A 1 86 ? 1.463 1.381 11.544 1.00 91.94 86 SER A N 1
ATOM 688 C CA . SER A 1 86 ? 2.241 2.170 10.581 1.00 91.94 86 SER A CA 1
ATOM 689 C C . SER A 1 86 ? 3.519 1.439 10.153 1.00 91.94 86 SER A C 1
ATOM 691 O O . SER A 1 86 ? 3.831 1.360 8.965 1.00 91.94 86 SER A O 1
ATOM 693 N N . THR A 1 87 ? 4.231 0.826 11.102 1.00 92.81 87 THR A N 1
ATOM 694 C CA . THR A 1 87 ? 5.427 0.017 10.820 1.00 92.81 87 THR A CA 1
ATOM 695 C C . THR A 1 87 ? 5.095 -1.187 9.938 1.00 92.81 87 THR A C 1
ATOM 697 O O . THR A 1 87 ? 5.757 -1.416 8.926 1.00 92.81 87 THR A O 1
ATOM 700 N N . VAL A 1 88 ? 4.038 -1.927 10.275 1.00 95.44 88 VAL A N 1
ATOM 701 C CA . VAL A 1 88 ? 3.584 -3.100 9.511 1.00 95.44 88 VAL A CA 1
ATOM 702 C C . VAL A 1 88 ? 3.170 -2.719 8.091 1.00 95.44 88 VAL A C 1
ATOM 704 O O . VAL A 1 88 ? 3.537 -3.401 7.130 1.00 95.44 88 VAL A O 1
ATOM 707 N N . LEU A 1 89 ? 2.424 -1.626 7.938 1.00 94.06 89 LEU A N 1
ATOM 708 C CA . LEU A 1 89 ? 1.984 -1.125 6.642 1.00 94.06 89 LEU A CA 1
ATOM 709 C C . LEU A 1 89 ? 3.181 -0.750 5.760 1.00 94.06 89 LEU A C 1
ATOM 711 O O . LEU A 1 89 ? 3.238 -1.143 4.598 1.00 94.06 89 LEU A O 1
ATOM 715 N N . ASN A 1 90 ? 4.186 -0.083 6.323 1.00 92.88 90 ASN A N 1
ATOM 716 C CA . ASN A 1 90 ? 5.413 0.237 5.596 1.00 92.88 90 ASN A CA 1
ATOM 717 C C . ASN A 1 90 ? 6.169 -1.025 5.160 1.00 92.88 90 ASN A C 1
ATOM 719 O O . ASN A 1 90 ? 6.500 -1.162 3.984 1.00 92.88 90 ASN A O 1
ATOM 723 N N . SER A 1 91 ? 6.373 -1.988 6.065 1.00 95.31 91 SER A N 1
ATOM 724 C CA . SER A 1 91 ? 7.053 -3.251 5.742 1.00 95.31 91 SER A CA 1
ATOM 725 C C . SER A 1 91 ? 6.322 -4.052 4.659 1.00 95.31 91 SER A C 1
ATOM 727 O O . SER A 1 91 ? 6.952 -4.657 3.791 1.00 95.31 91 SER A O 1
ATOM 729 N N . THR A 1 92 ? 4.988 -4.050 4.682 1.00 95.50 92 THR A N 1
ATOM 730 C CA . THR A 1 92 ? 4.168 -4.750 3.682 1.00 95.50 92 THR A CA 1
ATOM 731 C C . THR A 1 92 ? 4.179 -4.053 2.321 1.00 95.50 92 THR A C 1
ATOM 733 O O . THR A 1 92 ? 4.299 -4.729 1.293 1.00 95.50 92 THR A O 1
ATOM 736 N N . LEU A 1 93 ? 4.126 -2.718 2.286 1.00 94.31 93 LEU A N 1
ATOM 737 C CA . LEU A 1 93 ? 4.306 -1.943 1.056 1.00 94.31 93 LEU A CA 1
ATOM 738 C C . LEU A 1 93 ? 5.705 -2.163 0.468 1.00 94.31 93 LEU A C 1
ATOM 740 O O . LEU A 1 93 ? 5.822 -2.450 -0.724 1.00 94.31 93 LEU A O 1
ATOM 744 N N . ASP A 1 94 ? 6.752 -2.110 1.292 1.00 94.25 94 ASP A N 1
ATOM 745 C CA . ASP A 1 94 ? 8.133 -2.348 0.863 1.00 94.25 94 ASP A CA 1
ATOM 746 C C . ASP A 1 94 ? 8.305 -3.726 0.225 1.00 94.25 94 ASP A C 1
ATOM 748 O O . ASP A 1 94 ? 8.769 -3.809 -0.914 1.00 94.25 94 ASP A O 1
ATOM 752 N N . ALA A 1 95 ? 7.842 -4.786 0.892 1.00 95.12 95 ALA A N 1
ATOM 753 C CA . ALA A 1 95 ? 7.895 -6.144 0.353 1.00 95.12 95 ALA A CA 1
ATOM 754 C C . ALA A 1 95 ? 7.128 -6.272 -0.979 1.00 95.12 95 ALA A C 1
ATOM 756 O O . ALA A 1 95 ? 7.617 -6.871 -1.940 1.00 95.12 95 ALA A O 1
ATOM 757 N N . THR A 1 96 ? 5.946 -5.656 -1.073 1.00 94.81 96 THR A N 1
ATOM 758 C CA . THR A 1 96 ? 5.116 -5.697 -2.288 1.00 94.81 96 THR A CA 1
ATOM 759 C C . THR A 1 96 ? 5.797 -4.988 -3.461 1.00 94.81 96 THR A C 1
ATOM 761 O O . THR A 1 96 ? 5.818 -5.504 -4.582 1.00 94.81 96 THR A O 1
ATOM 764 N N . PHE A 1 97 ? 6.382 -3.809 -3.228 1.00 94.94 97 PHE A N 1
ATOM 765 C CA . PHE A 1 97 ? 7.084 -3.058 -4.269 1.00 94.94 97 PHE A CA 1
ATOM 766 C C . PHE A 1 97 ? 8.432 -3.681 -4.642 1.00 94.94 97 PHE A C 1
ATOM 768 O O . PHE A 1 97 ? 8.822 -3.612 -5.809 1.00 94.94 97 PHE A O 1
ATOM 775 N N . GLU A 1 98 ? 9.127 -4.325 -3.705 1.00 93.81 98 GLU A N 1
ATOM 776 C CA . GLU A 1 98 ? 10.314 -5.127 -4.003 1.00 93.81 98 GLU A CA 1
ATOM 777 C C . GLU A 1 98 ? 9.961 -6.273 -4.957 1.00 93.81 98 GLU A C 1
ATOM 779 O O . GLU A 1 98 ? 10.590 -6.421 -6.008 1.00 93.81 98 GLU A O 1
ATOM 784 N N . GLN A 1 99 ? 8.889 -7.012 -4.666 1.00 94.06 99 GLN A N 1
ATOM 785 C CA . GLN A 1 99 ? 8.392 -8.072 -5.539 1.00 94.06 99 GLN A CA 1
ATOM 786 C C . GLN A 1 99 ? 7.940 -7.538 -6.905 1.00 94.06 99 GLN A C 1
ATOM 788 O O . GLN A 1 99 ? 8.232 -8.139 -7.941 1.00 94.06 99 GLN A O 1
ATOM 793 N N . PHE A 1 100 ? 7.276 -6.381 -6.939 1.00 95.19 100 PHE A N 1
ATOM 794 C CA . PHE A 1 100 ? 6.902 -5.717 -8.187 1.00 95.19 100 PHE A CA 1
ATOM 795 C C . PHE A 1 100 ? 8.127 -5.350 -9.035 1.00 95.19 100 PHE A C 1
ATOM 797 O O . PHE A 1 100 ? 8.154 -5.627 -10.236 1.00 95.19 100 PHE A O 1
ATOM 804 N N . ASN A 1 101 ? 9.159 -4.771 -8.419 1.00 93.75 101 ASN A N 1
ATOM 805 C CA . ASN A 1 101 ? 10.412 -4.446 -9.093 1.00 93.75 101 ASN A CA 1
ATOM 806 C C . ASN A 1 101 ? 11.113 -5.708 -9.602 1.00 93.75 101 ASN A C 1
ATOM 808 O O . ASN A 1 101 ? 11.547 -5.735 -10.755 1.00 93.75 101 ASN A O 1
ATOM 812 N N . LEU A 1 102 ? 11.168 -6.765 -8.786 1.00 92.00 102 LEU A N 1
ATOM 813 C CA . LEU A 1 102 ? 11.740 -8.057 -9.158 1.00 92.00 102 LEU A CA 1
ATOM 814 C C . LEU A 1 102 ? 11.033 -8.653 -10.382 1.00 92.00 102 LEU A C 1
ATOM 816 O O . LEU A 1 102 ? 11.693 -9.101 -11.318 1.00 92.00 102 LEU A O 1
ATOM 820 N N . ALA A 1 103 ? 9.703 -8.581 -10.430 1.00 92.38 103 ALA A N 1
ATOM 821 C CA . ALA A 1 103 ? 8.911 -9.081 -11.550 1.00 92.38 103 ALA A CA 1
ATOM 822 C C . ALA A 1 103 ? 9.165 -8.320 -12.869 1.00 92.38 103 ALA A C 1
ATOM 824 O O . ALA A 1 103 ? 8.908 -8.849 -13.954 1.00 92.38 103 ALA A O 1
ATOM 825 N N . LEU A 1 104 ? 9.681 -7.087 -12.802 1.00 92.50 104 LEU A N 1
ATOM 826 C CA . LEU A 1 104 ? 10.041 -6.287 -13.974 1.00 92.50 104 LEU A CA 1
ATOM 827 C C . LEU A 1 104 ? 11.508 -6.438 -14.395 1.00 92.50 104 LEU A C 1
ATOM 829 O O . LEU A 1 104 ? 11.813 -6.152 -15.559 1.00 92.50 104 LEU A O 1
ATOM 833 N N . GLN A 1 105 ? 12.388 -6.933 -13.516 1.00 90.88 105 GLN A N 1
ATOM 834 C CA . GLN A 1 105 ? 13.821 -7.131 -13.789 1.00 90.88 105 GLN A CA 1
ATOM 835 C C . GLN A 1 105 ? 14.116 -7.845 -15.118 1.00 90.88 105 GLN A C 1
ATOM 837 O O . GLN A 1 105 ? 14.956 -7.345 -15.870 1.00 90.88 105 GLN A O 1
ATOM 842 N N . PRO A 1 106 ? 13.403 -8.923 -15.509 1.00 90.75 106 PRO A N 1
ATOM 843 C CA . PRO A 1 106 ? 13.700 -9.621 -16.761 1.00 90.75 106 PRO A CA 1
ATOM 844 C C . PRO A 1 106 ? 13.527 -8.762 -18.026 1.00 90.75 106 PRO A C 1
ATOM 846 O O . PRO A 1 106 ? 14.030 -9.093 -19.098 1.00 90.75 106 PRO A O 1
ATOM 849 N N . THR A 1 107 ? 12.817 -7.637 -17.923 1.00 90.31 107 THR A N 1
ATOM 850 C CA . THR A 1 107 ? 12.641 -6.682 -19.027 1.00 90.31 107 THR A CA 1
ATOM 851 C C . THR A 1 107 ? 13.922 -5.898 -19.310 1.00 90.31 107 THR A C 1
ATOM 853 O O . THR A 1 107 ? 14.254 -5.634 -20.476 1.00 90.31 107 THR A O 1
ATOM 856 N N . PHE A 1 108 ? 14.621 -5.530 -18.234 1.00 90.38 108 PHE A N 1
ATOM 857 C CA . PHE A 1 108 ? 15.873 -4.776 -18.238 1.00 90.38 108 PHE A CA 1
ATOM 858 C C . PHE A 1 108 ? 17.086 -5.695 -18.399 1.00 90.38 108 PHE A C 1
ATOM 860 O O . PHE A 1 108 ? 18.067 -5.294 -19.014 1.00 90.38 108 PHE A O 1
ATOM 867 N N . ASN A 1 109 ? 16.968 -6.945 -17.949 1.00 88.81 109 ASN A N 1
ATOM 868 C CA . ASN A 1 109 ? 17.985 -7.971 -18.106 1.00 88.81 109 ASN A CA 1
ATOM 869 C C . ASN A 1 109 ? 17.365 -9.278 -18.643 1.00 88.81 109 ASN A C 1
ATOM 871 O O . ASN A 1 109 ? 16.933 -10.138 -17.867 1.00 88.81 109 ASN A O 1
ATOM 875 N N . PRO A 1 110 ? 17.319 -9.457 -19.976 1.00 80.12 110 PRO A N 1
ATOM 876 C CA . PRO A 1 110 ? 16.760 -10.657 -20.597 1.00 80.12 110 PRO A CA 1
ATOM 877 C C . PRO A 1 110 ? 17.453 -11.964 -20.186 1.00 80.12 110 PRO A C 1
ATOM 879 O O . PRO A 1 110 ? 16.820 -13.018 -20.239 1.00 80.12 110 PRO A O 1
ATOM 882 N N . PHE A 1 111 ? 18.712 -11.919 -19.729 1.00 78.62 111 PHE A N 1
ATOM 883 C CA . PHE A 1 111 ? 19.445 -13.114 -19.296 1.00 78.62 111 PHE A CA 1
ATOM 884 C C . PHE A 1 111 ? 18.840 -13.763 -18.043 1.00 78.62 111 PHE A C 1
ATOM 886 O O . PHE A 1 111 ? 19.013 -14.966 -17.817 1.00 78.62 111 PHE A O 1
ATOM 893 N N . LEU A 1 112 ? 18.066 -13.007 -17.256 1.00 75.88 112 LEU A N 1
ATOM 894 C CA . LEU A 1 112 ? 17.312 -13.545 -16.122 1.00 75.88 112 LEU A CA 1
ATOM 895 C C . LEU A 1 112 ? 16.222 -14.538 -16.556 1.00 75.88 112 LEU A C 1
ATOM 897 O O . LEU A 1 112 ? 15.874 -15.421 -15.776 1.00 75.88 112 LEU A O 1
ATOM 901 N N . LEU A 1 113 ? 15.726 -14.455 -17.797 1.00 66.56 113 LEU A N 1
ATOM 902 C CA . LEU A 1 113 ? 14.758 -15.416 -18.343 1.00 66.56 113 LEU A CA 1
ATOM 903 C C . LEU A 1 113 ? 15.409 -16.752 -18.719 1.00 66.56 113 LEU A C 1
ATOM 905 O O . LEU A 1 113 ? 14.766 -17.794 -18.647 1.00 66.56 113 LEU A O 1
ATOM 909 N N . THR A 1 114 ? 16.685 -16.735 -19.110 1.00 58.59 114 THR A N 1
ATOM 910 C CA . THR A 1 114 ? 17.427 -17.925 -19.559 1.00 58.59 114 THR A CA 1
ATOM 911 C C . THR A 1 114 ? 18.029 -18.747 -18.426 1.00 58.59 114 THR A C 1
ATOM 913 O O . THR A 1 114 ? 18.360 -19.904 -18.639 1.00 58.59 114 THR A O 1
ATOM 916 N N . ARG A 1 115 ? 18.131 -18.210 -17.202 1.00 52.88 115 ARG A N 1
ATOM 917 C CA . ARG A 1 115 ? 18.728 -18.927 -16.056 1.00 52.88 115 ARG A CA 1
ATOM 918 C C . ARG A 1 115 ? 17.879 -20.102 -15.537 1.00 52.88 115 ARG A C 1
ATOM 920 O O . ARG A 1 115 ? 18.357 -20.862 -14.700 1.00 52.88 115 ARG A O 1
ATOM 927 N N . GLY A 1 116 ? 16.639 -20.241 -16.016 1.00 47.75 116 GLY A N 1
ATOM 928 C CA . GLY A 1 116 ? 15.759 -21.378 -15.724 1.00 47.75 116 GLY A CA 1
ATOM 929 C C . GLY A 1 116 ? 16.118 -22.665 -16.476 1.00 47.75 116 GLY A C 1
ATOM 930 O O . GLY A 1 116 ? 15.758 -23.740 -16.010 1.00 47.75 116 GLY A O 1
ATOM 931 N N . ASP A 1 117 ? 16.876 -22.570 -17.574 1.00 41.69 117 ASP A N 1
ATOM 932 C CA . ASP A 1 117 ? 17.436 -23.716 -18.292 1.00 41.69 117 ASP A CA 1
ATOM 933 C C . ASP A 1 117 ? 18.963 -23.636 -18.238 1.00 41.69 117 ASP A C 1
ATOM 935 O O . ASP A 1 117 ? 19.571 -22.620 -18.566 1.00 41.69 117 ASP A O 1
ATOM 939 N N . ALA A 1 118 ? 19.600 -24.711 -17.779 1.00 42.91 118 ALA A N 1
ATOM 940 C CA . ALA A 1 118 ? 21.039 -24.804 -17.566 1.00 42.91 118 ALA A CA 1
ATOM 941 C C . ALA A 1 118 ? 21.837 -24.760 -18.886 1.00 42.91 118 ALA A C 1
ATOM 943 O O . ALA A 1 118 ? 22.369 -25.773 -19.340 1.00 42.91 118 ALA A O 1
ATOM 944 N N . VAL A 1 119 ? 21.960 -23.580 -19.490 1.00 43.47 119 VAL A N 1
ATOM 945 C CA . VAL A 1 119 ? 22.907 -23.304 -20.569 1.00 43.47 119 VAL A CA 1
ATOM 946 C C . VAL A 1 119 ? 23.830 -22.195 -20.087 1.00 43.47 119 VAL A C 1
ATOM 948 O O . VAL A 1 119 ? 23.428 -21.047 -19.915 1.00 43.47 119 VAL A O 1
ATOM 951 N N . ILE A 1 120 ? 25.078 -22.571 -19.819 1.00 47.84 120 ILE A N 1
ATOM 952 C CA . ILE A 1 120 ? 26.174 -21.644 -19.549 1.00 4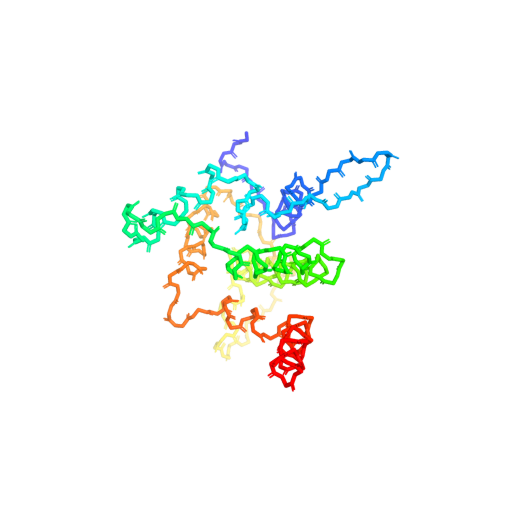7.84 120 ILE A CA 1
ATOM 953 C C . ILE A 1 120 ? 26.409 -20.879 -20.857 1.00 47.84 120 ILE A C 1
ATOM 955 O O . ILE A 1 120 ? 27.082 -21.379 -21.753 1.00 47.84 120 ILE A O 1
ATOM 959 N N . ALA A 1 121 ? 25.776 -19.716 -21.001 1.00 49.22 121 ALA A N 1
ATOM 960 C CA . ALA A 1 121 ? 26.116 -18.760 -22.043 1.00 49.22 121 ALA A CA 1
ATOM 961 C C . ALA A 1 121 ? 27.390 -18.027 -21.606 1.00 49.22 121 ALA A C 1
ATOM 963 O O . ALA A 1 121 ? 27.461 -17.522 -20.483 1.00 49.22 121 ALA A O 1
ATOM 964 N N . GLU A 1 122 ? 28.408 -18.035 -22.465 1.00 47.97 122 GLU A N 1
ATOM 965 C CA . GLU A 1 122 ? 29.643 -17.276 -22.275 1.00 47.97 122 GLU A CA 1
ATOM 966 C C . GLU A 1 122 ? 29.285 -15.788 -22.134 1.00 47.97 122 GLU A C 1
ATOM 968 O O . GLU A 1 122 ? 28.602 -15.216 -22.983 1.00 47.97 122 GLU A O 1
ATOM 973 N N . ILE A 1 123 ? 29.663 -15.191 -21.001 1.00 52.47 123 ILE A N 1
ATOM 974 C CA . ILE A 1 123 ? 29.434 -13.775 -20.703 1.00 52.47 123 ILE A CA 1
ATOM 975 C C . ILE A 1 123 ? 30.448 -13.001 -21.541 1.00 52.47 123 ILE A C 1
ATOM 977 O O . ILE A 1 123 ? 31.608 -12.908 -21.144 1.00 52.47 123 ILE A O 1
ATOM 981 N N . GLU A 1 124 ? 30.041 -12.524 -22.718 1.00 50.25 1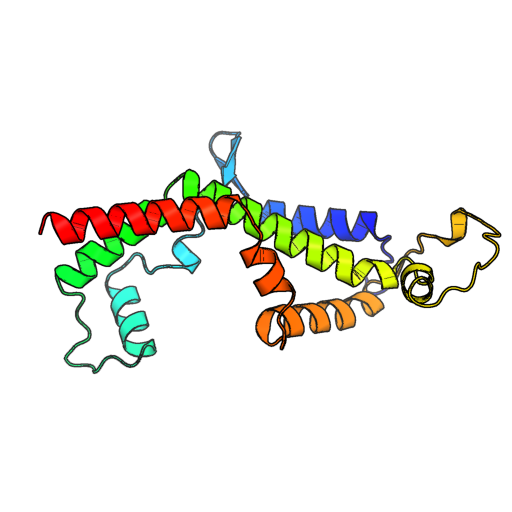24 GLU A N 1
ATOM 982 C CA . GLU A 1 124 ? 30.953 -11.766 -23.580 1.00 50.25 124 GLU A CA 1
ATOM 983 C C . GLU A 1 124 ? 31.093 -10.292 -23.183 1.00 50.25 124 GLU A C 1
ATOM 985 O O . GLU A 1 124 ? 32.170 -9.773 -23.416 1.00 50.25 124 GLU A O 1
ATOM 990 N N . ASP A 1 125 ? 30.152 -9.650 -22.473 1.00 49.44 125 ASP A N 1
ATOM 991 C CA . ASP A 1 125 ? 30.362 -8.290 -21.939 1.00 49.44 125 ASP A CA 1
ATOM 992 C C . ASP A 1 125 ? 29.437 -7.975 -20.738 1.00 49.44 125 ASP A C 1
ATOM 994 O O . ASP A 1 125 ? 28.222 -8.167 -20.798 1.00 49.44 125 ASP A O 1
ATOM 998 N N . GLU A 1 126 ? 29.993 -7.455 -19.632 1.00 52.94 126 GLU A N 1
ATOM 999 C CA . GLU A 1 126 ? 29.222 -6.984 -18.457 1.00 52.94 126 GLU A CA 1
ATOM 1000 C C . GLU A 1 126 ? 28.325 -5.770 -18.787 1.00 52.94 126 GLU A C 1
ATOM 1002 O O . GLU A 1 126 ? 27.337 -5.519 -18.095 1.00 52.94 126 GLU A O 1
ATOM 1007 N N . GLU A 1 127 ? 28.629 -5.037 -19.864 1.00 52.09 127 GLU A N 1
ATOM 1008 C CA . GLU A 1 127 ? 27.889 -3.843 -20.299 1.00 52.09 127 GLU A CA 1
ATOM 1009 C C . GLU A 1 127 ? 26.505 -4.160 -20.905 1.00 52.09 127 GLU A C 1
ATOM 1011 O O . GLU A 1 127 ? 25.635 -3.288 -20.925 1.00 52.09 127 GLU A O 1
ATOM 1016 N N . ASP A 1 128 ? 26.250 -5.409 -21.317 1.00 52.44 128 ASP A N 1
ATOM 1017 C CA . ASP A 1 128 ? 24.966 -5.848 -21.892 1.00 52.44 128 ASP A CA 1
ATOM 1018 C C . ASP A 1 128 ? 23.942 -6.329 -20.841 1.00 52.44 128 ASP A C 1
ATOM 1020 O O . ASP A 1 128 ? 22.818 -6.718 -21.180 1.00 52.44 128 ASP A O 1
ATOM 1024 N N . MET A 1 129 ? 24.300 -6.307 -19.551 1.00 61.59 129 MET A N 1
ATOM 1025 C CA . MET A 1 129 ? 23.463 -6.879 -18.491 1.00 61.59 129 MET A CA 1
ATOM 1026 C C . MET A 1 129 ? 22.310 -5.975 -18.029 1.00 61.59 129 MET A C 1
ATOM 1028 O O . MET A 1 129 ? 21.311 -6.506 -17.555 1.00 61.59 129 MET A O 1
ATOM 1032 N N . ASP A 1 130 ? 22.385 -4.653 -18.214 1.00 69.88 130 ASP A N 1
ATOM 1033 C CA . ASP A 1 130 ? 21.324 -3.713 -17.818 1.00 69.88 130 ASP A CA 1
ATOM 1034 C C . ASP A 1 130 ? 21.001 -2.728 -18.946 1.00 69.88 130 ASP A C 1
ATOM 1036 O O . ASP A 1 130 ? 21.587 -1.648 -19.068 1.00 69.88 130 ASP A O 1
ATOM 1040 N N . ARG A 1 131 ? 20.012 -3.069 -19.782 1.00 86.12 131 ARG A N 1
ATOM 1041 C CA . ARG A 1 131 ? 19.597 -2.187 -20.883 1.00 86.12 131 ARG A CA 1
ATOM 1042 C C . ARG A 1 131 ? 18.551 -1.170 -20.437 1.00 86.12 131 ARG A C 1
ATOM 1044 O O . ARG A 1 131 ? 17.606 -1.483 -19.709 1.00 86.12 131 ARG A O 1
ATOM 1051 N N . ALA A 1 132 ? 18.647 0.044 -20.975 1.00 91.50 132 ALA A N 1
ATOM 1052 C CA . ALA A 1 132 ? 17.600 1.045 -20.821 1.00 91.50 132 ALA A CA 1
ATOM 1053 C C . ALA A 1 132 ? 16.395 0.718 -21.728 1.00 91.50 132 ALA A C 1
ATOM 1055 O O . ALA A 1 132 ? 16.533 0.554 -22.941 1.00 91.50 132 ALA A O 1
ATOM 1056 N N . VAL A 1 133 ? 15.194 0.651 -21.152 1.00 92.88 133 VAL A N 1
ATOM 1057 C CA . VAL A 1 133 ? 13.953 0.265 -21.843 1.00 92.88 133 VAL A CA 1
ATOM 1058 C C . VAL A 1 133 ? 13.027 1.478 -21.987 1.00 92.88 133 VAL A C 1
ATOM 1060 O O . VAL A 1 133 ? 12.848 2.221 -21.020 1.00 92.88 133 VAL A O 1
ATOM 1063 N N . PRO A 1 134 ? 12.410 1.719 -23.163 1.00 93.88 134 PRO A N 1
ATOM 1064 C CA . PRO A 1 134 ? 11.432 2.793 -23.334 1.00 93.88 134 PRO A CA 1
ATOM 1065 C C . PRO A 1 134 ? 10.229 2.631 -22.401 1.00 93.88 134 PRO A C 1
ATOM 1067 O O . PRO A 1 134 ? 9.665 1.542 -22.298 1.00 93.88 134 PRO A O 1
ATOM 1070 N N . LEU A 1 135 ? 9.755 3.729 -21.808 1.00 92.38 135 LEU A N 1
ATOM 1071 C CA . LEU A 1 135 ? 8.566 3.728 -20.949 1.00 92.38 135 LEU A CA 1
ATOM 1072 C C . LEU A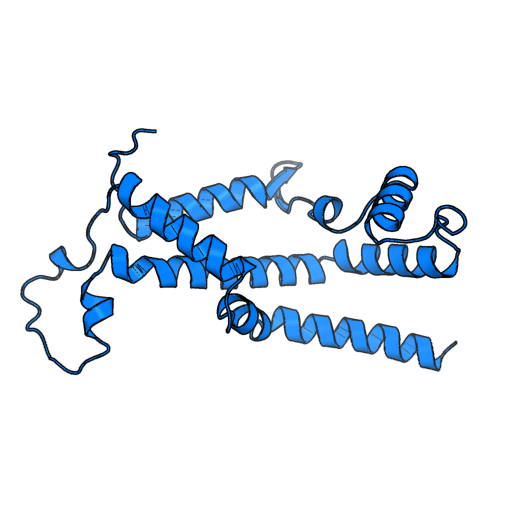 1 135 ? 7.337 3.139 -21.653 1.00 92.38 135 LEU A C 1
ATOM 1074 O O . LEU A 1 135 ? 6.580 2.394 -21.040 1.00 92.38 135 LEU A O 1
ATOM 1078 N N . ALA A 1 136 ? 7.168 3.417 -22.950 1.00 92.94 136 ALA A N 1
ATOM 1079 C CA . ALA A 1 136 ? 6.101 2.834 -23.765 1.00 92.94 136 ALA A CA 1
ATOM 1080 C C . ALA A 1 136 ? 6.060 1.294 -23.712 1.00 92.94 136 ALA A C 1
ATOM 1082 O O . ALA A 1 136 ? 4.978 0.718 -23.778 1.00 92.94 136 ALA A O 1
ATOM 1083 N N . SER A 1 137 ? 7.216 0.641 -23.568 1.00 90.88 137 SER A N 1
ATOM 1084 C CA . SER A 1 137 ? 7.332 -0.818 -23.472 1.00 90.88 137 SER A CA 1
ATOM 1085 C C . SER A 1 137 ? 7.116 -1.341 -22.049 1.00 90.88 137 SER A C 1
ATOM 1087 O O . SER A 1 137 ? 6.740 -2.497 -21.882 1.00 90.88 137 SER A O 1
ATOM 1089 N N . LEU A 1 138 ? 7.325 -0.503 -21.027 1.00 93.06 138 LEU A N 1
ATOM 1090 C CA . LEU A 1 138 ? 7.098 -0.853 -19.621 1.00 93.06 138 LEU A CA 1
ATOM 1091 C C . LEU A 1 138 ? 5.611 -0.798 -19.243 1.00 93.06 138 LEU A C 1
ATOM 1093 O O . LEU A 1 138 ? 5.152 -1.625 -18.463 1.00 93.06 138 LEU A O 1
ATOM 1097 N N . LEU A 1 139 ? 4.837 0.132 -19.814 1.00 93.94 139 LEU A N 1
ATOM 1098 C CA . LEU A 1 139 ? 3.420 0.332 -19.464 1.00 93.94 139 LEU A CA 1
ATOM 1099 C C . LEU A 1 139 ? 2.550 -0.939 -19.571 1.00 93.94 139 LEU A C 1
ATOM 1101 O O . LEU A 1 139 ? 1.808 -1.208 -18.625 1.00 93.94 139 LEU A O 1
ATOM 1105 N N . PRO A 1 140 ? 2.630 -1.757 -20.642 1.00 94.81 140 PRO A N 1
ATOM 1106 C CA . PRO A 1 140 ? 1.859 -2.998 -20.719 1.00 94.81 140 PRO A CA 1
ATOM 1107 C C . PRO A 1 140 ? 2.255 -4.015 -19.642 1.00 94.81 140 PRO A C 1
ATOM 1109 O O . PRO A 1 140 ? 1.408 -4.757 -19.150 1.00 94.81 140 PRO A O 1
ATOM 1112 N N . LEU A 1 141 ? 3.534 -4.045 -19.259 1.00 93.88 141 LEU A N 1
ATOM 1113 C CA . LEU A 1 141 ? 4.044 -4.945 -18.225 1.00 93.88 141 LEU A CA 1
ATOM 1114 C C . LEU A 1 141 ? 3.578 -4.505 -16.840 1.00 93.88 141 LEU A C 1
ATOM 1116 O O . LEU A 1 141 ? 3.109 -5.335 -16.073 1.00 93.88 141 LEU A O 1
ATOM 1120 N N . ILE A 1 142 ? 3.619 -3.201 -16.558 1.00 94.88 142 ILE A N 1
ATOM 1121 C CA . ILE A 1 142 ? 3.055 -2.613 -15.337 1.00 94.88 142 ILE A CA 1
ATOM 1122 C C . ILE A 1 142 ? 1.567 -2.959 -15.231 1.00 94.88 142 ILE A C 1
ATOM 1124 O O . ILE A 1 142 ? 1.130 -3.462 -14.202 1.00 94.88 142 ILE A O 1
ATOM 1128 N N . ALA A 1 143 ? 0.796 -2.765 -16.306 1.00 95.38 143 ALA A N 1
ATOM 1129 C CA . ALA A 1 143 ? -0.625 -3.108 -16.327 1.00 95.38 143 ALA A CA 1
ATOM 1130 C C . ALA A 1 143 ? -0.866 -4.605 -16.064 1.00 95.38 143 ALA A C 1
ATOM 1132 O O . ALA A 1 143 ? -1.783 -4.966 -15.327 1.00 95.38 143 ALA A O 1
ATOM 1133 N N . ARG A 1 144 ? -0.015 -5.479 -16.619 1.00 94.75 144 ARG A N 1
ATOM 1134 C CA . ARG A 1 144 ? -0.058 -6.917 -16.337 1.00 94.75 144 ARG A CA 1
ATOM 1135 C C . ARG A 1 144 ? 0.229 -7.214 -14.864 1.00 94.75 144 ARG A C 1
ATOM 1137 O O . ARG A 1 144 ? -0.500 -8.006 -14.279 1.00 94.75 144 ARG A O 1
ATOM 1144 N N . GLN A 1 145 ? 1.245 -6.590 -14.271 1.00 94.88 145 GLN A N 1
ATOM 1145 C CA . GLN A 1 145 ? 1.566 -6.793 -12.856 1.00 94.88 145 GLN A CA 1
ATOM 1146 C C . GLN A 1 145 ? 0.440 -6.297 -11.943 1.00 94.88 145 GLN A C 1
ATOM 1148 O O . GLN A 1 145 ? 0.028 -7.023 -11.050 1.00 94.88 145 GLN A O 1
ATOM 1153 N N . VAL A 1 146 ? -0.160 -5.135 -12.224 1.00 94.38 146 VAL A N 1
ATOM 1154 C CA . VAL A 1 146 ? -1.351 -4.651 -11.497 1.00 94.38 146 VAL A CA 1
ATOM 1155 C C . VAL A 1 146 ? -2.504 -5.654 -11.586 1.00 94.38 146 VAL A C 1
ATOM 1157 O O . VAL A 1 146 ? -3.175 -5.925 -10.593 1.00 94.38 146 VAL A O 1
ATOM 1160 N N . HIS A 1 147 ? -2.723 -6.254 -12.759 1.00 94.44 147 HIS A N 1
ATOM 1161 C CA . HIS A 1 147 ? -3.743 -7.288 -12.901 1.00 94.44 147 HIS A CA 1
ATOM 1162 C C . HIS A 1 147 ? -3.443 -8.531 -12.050 1.00 94.44 147 HIS A C 1
ATOM 1164 O O . HIS A 1 147 ? -4.374 -9.074 -11.460 1.00 94.44 147 HIS A O 1
ATOM 1170 N N . LEU A 1 148 ? -2.177 -8.956 -11.957 1.00 94.25 148 LEU A N 1
ATOM 1171 C CA . LEU A 1 148 ? -1.753 -10.075 -11.106 1.00 94.25 148 LEU A CA 1
ATOM 1172 C C . LEU A 1 148 ? -1.871 -9.752 -9.612 1.00 94.25 148 LEU A C 1
ATOM 1174 O O . LEU A 1 148 ? -2.314 -10.610 -8.858 1.00 94.25 148 LEU A O 1
ATOM 1178 N N . ILE A 1 149 ? -1.566 -8.519 -9.198 1.00 94.06 149 ILE A N 1
ATOM 1179 C CA . ILE A 1 149 ? -1.765 -8.060 -7.814 1.00 94.06 149 ILE A CA 1
ATOM 1180 C C . ILE A 1 149 ? -3.238 -8.211 -7.404 1.00 94.06 149 ILE A C 1
ATOM 1182 O O . ILE A 1 149 ? -3.518 -8.679 -6.306 1.00 94.06 149 ILE A O 1
ATOM 1186 N N . ILE A 1 150 ? -4.182 -7.857 -8.286 1.00 92.12 150 ILE A N 1
ATOM 1187 C CA . ILE A 1 150 ? -5.622 -7.850 -7.967 1.00 92.12 150 ILE A CA 1
ATOM 1188 C C . ILE A 1 150 ? -6.282 -9.221 -8.188 1.00 92.12 150 ILE A C 1
ATOM 1190 O O . ILE A 1 150 ? -7.118 -9.636 -7.394 1.00 92.12 150 ILE A O 1
ATOM 1194 N N . ASN A 1 151 ? -5.944 -9.915 -9.280 1.00 92.69 151 ASN A N 1
ATOM 1195 C CA . ASN A 1 151 ? -6.669 -11.102 -9.761 1.00 92.69 151 ASN A CA 1
ATOM 1196 C C . ASN A 1 151 ? -5.783 -12.347 -9.916 1.00 92.69 151 ASN A C 1
ATOM 1198 O O . ASN A 1 151 ? -6.219 -13.329 -10.516 1.00 92.69 151 ASN A O 1
ATOM 1202 N N . GLY A 1 152 ? -4.529 -12.312 -9.458 1.00 88.81 152 GLY A N 1
ATOM 1203 C CA . GLY A 1 152 ? -3.612 -13.444 -9.572 1.00 88.81 152 GLY A CA 1
ATOM 1204 C C . GLY A 1 152 ? -4.164 -14.698 -8.893 1.00 88.81 152 GLY A C 1
ATOM 1205 O O . GLY A 1 152 ? -4.718 -14.627 -7.799 1.00 88.81 152 GLY A O 1
ATOM 1206 N N . VAL A 1 153 ? -4.017 -15.856 -9.543 1.00 88.81 153 VAL A N 1
ATOM 1207 C CA . VAL A 1 153 ? -4.370 -17.167 -8.978 1.00 88.81 153 VAL A CA 1
ATOM 1208 C C . VAL A 1 153 ? -3.327 -18.204 -9.434 1.00 88.81 153 VAL A C 1
ATOM 1210 O O . VAL A 1 153 ? -3.349 -18.583 -10.608 1.00 88.81 153 VAL A O 1
ATOM 1213 N N . PRO A 1 154 ? -2.428 -18.692 -8.552 1.00 87.62 154 PRO A N 1
ATOM 1214 C CA . PRO A 1 154 ? -2.154 -18.184 -7.200 1.00 87.62 154 PRO A CA 1
ATOM 1215 C C . PRO A 1 154 ? -1.628 -16.736 -7.225 1.00 87.62 154 PRO A C 1
ATOM 1217 O O . PRO A 1 154 ? -1.096 -16.285 -8.241 1.00 87.62 154 PRO A O 1
ATOM 1220 N N . ASN A 1 155 ? -1.812 -15.993 -6.130 1.00 92.94 155 ASN A N 1
ATOM 1221 C CA . ASN A 1 155 ? -1.371 -14.601 -6.031 1.00 92.94 155 ASN A CA 1
ATOM 1222 C C . ASN A 1 155 ? -0.051 -14.513 -5.262 1.00 92.94 155 ASN A C 1
ATOM 1224 O O . ASN A 1 155 ? -0.043 -14.416 -4.036 1.00 92.94 155 ASN A O 1
ATOM 1228 N N . GLU A 1 156 ? 1.056 -14.484 -6.001 1.00 92.50 156 GLU A N 1
ATOM 1229 C CA . GLU A 1 156 ? 2.393 -14.417 -5.410 1.00 92.50 156 GLU A CA 1
ATOM 1230 C C . GLU A 1 156 ? 2.589 -13.174 -4.527 1.00 92.50 156 GLU A C 1
ATOM 1232 O O . GLU A 1 156 ? 3.409 -13.215 -3.614 1.00 92.50 156 GLU A O 1
ATOM 1237 N N . TYR A 1 157 ? 1.876 -12.069 -4.778 1.00 94.25 157 TYR A N 1
ATOM 1238 C CA . TYR A 1 157 ? 1.979 -10.856 -3.957 1.00 94.25 157 TYR A CA 1
ATOM 1239 C C . TYR A 1 157 ? 1.321 -11.045 -2.592 1.00 94.25 157 TYR A C 1
ATOM 1241 O O . TYR A 1 157 ? 1.866 -10.629 -1.574 1.00 94.25 157 TYR A O 1
ATOM 1249 N N . VAL A 1 158 ? 0.165 -11.711 -2.555 1.00 93.94 158 VAL A N 1
ATOM 1250 C CA . VAL A 1 158 ? -0.511 -12.060 -1.297 1.00 93.94 158 VAL A CA 1
ATOM 1251 C C . VAL A 1 158 ? 0.312 -13.086 -0.519 1.00 93.94 158 VAL A C 1
ATOM 1253 O O . VAL A 1 158 ? 0.457 -12.956 0.696 1.00 93.94 158 VAL A O 1
ATOM 1256 N N . ASP A 1 159 ? 0.906 -14.058 -1.213 1.00 93.00 159 ASP A N 1
ATOM 1257 C CA . ASP A 1 159 ? 1.815 -15.026 -0.594 1.00 93.00 159 ASP A CA 1
ATOM 1258 C C . ASP A 1 159 ? 3.051 -14.326 -0.003 1.00 93.00 159 ASP A C 1
ATOM 1260 O O . ASP A 1 159 ? 3.451 -14.626 1.122 1.00 93.00 159 ASP A O 1
ATOM 1264 N N . GLY A 1 160 ? 3.623 -13.351 -0.719 1.00 93.25 160 GLY A N 1
ATOM 1265 C CA . GLY A 1 160 ? 4.722 -12.515 -0.234 1.00 93.25 160 GLY A CA 1
ATOM 1266 C C . GLY A 1 160 ? 4.347 -11.715 1.015 1.00 93.25 160 GLY A C 1
ATOM 1267 O O . GLY A 1 160 ? 5.080 -11.737 2.005 1.00 93.25 160 GLY A O 1
ATOM 1268 N N . LEU A 1 161 ? 3.170 -11.082 1.017 1.00 94.00 161 LEU A N 1
ATOM 1269 C CA . LEU A 1 161 ? 2.637 -10.361 2.176 1.00 94.00 161 LEU A CA 1
ATOM 1270 C C . LEU A 1 161 ? 2.482 -11.266 3.403 1.00 94.00 161 LEU A C 1
ATOM 1272 O O . LEU A 1 161 ? 2.867 -10.879 4.505 1.00 94.00 161 LEU A O 1
ATOM 1276 N N . ALA A 1 162 ? 1.986 -12.492 3.220 1.00 92.38 162 ALA A N 1
ATOM 1277 C CA . ALA A 1 162 ? 1.818 -13.457 4.306 1.00 92.38 162 ALA A CA 1
ATOM 1278 C C . ALA A 1 162 ? 3.147 -13.869 4.975 1.00 92.38 162 ALA A C 1
ATOM 1280 O O . ALA A 1 162 ? 3.135 -14.384 6.097 1.00 92.38 162 ALA A O 1
ATOM 1281 N N . MET A 1 163 ? 4.287 -13.638 4.315 1.00 93.69 163 MET A N 1
ATOM 1282 C CA . MET A 1 163 ? 5.628 -13.937 4.831 1.00 93.69 163 MET A CA 1
ATOM 1283 C C . MET A 1 163 ? 6.284 -12.756 5.565 1.00 93.69 163 MET A C 1
ATOM 1285 O O . MET A 1 163 ? 7.356 -12.931 6.151 1.00 93.69 163 MET A O 1
ATOM 1289 N N . VAL A 1 164 ? 5.664 -11.570 5.570 1.00 97.38 164 VAL A N 1
ATOM 1290 C CA . VAL A 1 164 ? 6.174 -10.390 6.286 1.00 97.38 164 VAL A CA 1
ATOM 1291 C C . VAL A 1 164 ? 6.061 -10.617 7.795 1.00 97.38 164 VAL A C 1
ATOM 1293 O O . VAL A 1 164 ? 4.976 -10.844 8.334 1.00 97.38 164 VAL A O 1
ATOM 1296 N N . LYS A 1 165 ? 7.195 -10.563 8.501 1.00 96.62 165 LYS A N 1
ATOM 1297 C CA . LYS A 1 165 ? 7.278 -10.929 9.926 1.00 96.62 165 LYS A CA 1
ATOM 1298 C C . LYS A 1 165 ? 6.539 -9.943 10.817 1.00 96.62 165 LYS A C 1
ATOM 1300 O O . LYS A 1 165 ? 5.903 -10.350 11.784 1.00 96.62 165 LYS A O 1
ATOM 1305 N N . GLU A 1 166 ? 6.622 -8.665 10.481 1.00 96.75 166 GLU A N 1
ATOM 1306 C CA . GLU A 1 166 ? 5.946 -7.568 11.159 1.00 96.75 166 GLU A CA 1
ATOM 1307 C C . GLU A 1 166 ? 4.432 -7.797 11.119 1.00 96.75 166 GLU A C 1
ATOM 1309 O O . GLU A 1 166 ? 3.777 -7.759 12.159 1.00 96.75 166 GLU A O 1
ATOM 1314 N N . LEU A 1 167 ? 3.892 -8.165 9.950 1.00 96.94 167 LEU A N 1
ATOM 1315 C CA . LEU A 1 167 ? 2.475 -8.492 9.786 1.00 96.94 167 LEU A CA 1
ATOM 1316 C C . LEU A 1 167 ? 2.064 -9.718 10.612 1.00 96.94 167 LEU A C 1
ATOM 1318 O O . LEU A 1 167 ? 1.024 -9.695 11.272 1.00 96.94 167 LEU A O 1
ATOM 1322 N N . GLN A 1 168 ? 2.874 -10.779 10.611 1.00 96.56 168 GLN A N 1
ATOM 1323 C CA . GLN A 1 168 ? 2.608 -11.979 11.413 1.00 96.56 168 GLN A CA 1
ATOM 1324 C C . GLN A 1 168 ? 2.590 -11.670 12.917 1.00 96.56 168 GLN A C 1
ATOM 1326 O O . GLN A 1 168 ? 1.684 -12.106 13.630 1.00 96.56 168 GLN A O 1
ATOM 1331 N N . ALA A 1 169 ? 3.572 -10.903 13.397 1.00 96.12 169 ALA A N 1
ATOM 1332 C CA . ALA A 1 169 ? 3.674 -10.513 14.797 1.00 96.12 169 ALA A CA 1
ATOM 1333 C C . ALA A 1 169 ? 2.498 -9.621 15.217 1.00 96.12 169 ALA A C 1
ATOM 1335 O O . ALA A 1 169 ? 1.849 -9.899 16.224 1.00 96.12 169 ALA A O 1
ATOM 1336 N N . PHE A 1 170 ? 2.175 -8.608 14.413 1.00 95.62 170 PHE A N 1
ATOM 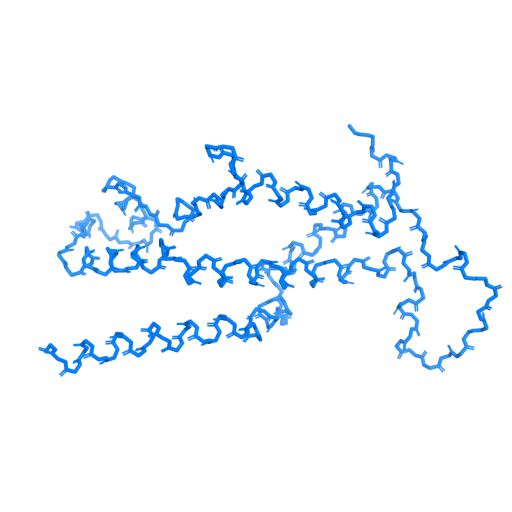1337 C CA . PHE A 1 170 ? 1.050 -7.713 14.666 1.00 95.62 170 PHE A CA 1
ATOM 1338 C C . PHE A 1 170 ? -0.284 -8.463 14.693 1.00 95.62 170 PHE A C 1
ATOM 1340 O O . PHE A 1 170 ? -1.075 -8.290 15.617 1.00 95.62 170 PHE A O 1
ATOM 1347 N N . SER A 1 171 ? -0.497 -9.389 13.754 1.00 94.62 171 SER A N 1
ATOM 1348 C CA . SER A 1 171 ? -1.702 -10.230 13.725 1.00 94.62 171 SER A CA 1
ATOM 1349 C C . SER A 1 171 ? -1.856 -11.065 15.002 1.00 94.62 171 SER A C 1
ATOM 1351 O O . SER A 1 171 ? -2.962 -11.206 15.525 1.00 94.62 171 SER A O 1
ATOM 1353 N N . ALA A 1 172 ? -0.751 -11.596 15.538 1.00 94.19 172 ALA A N 1
ATOM 1354 C CA . ALA A 1 172 ? -0.764 -12.340 16.795 1.00 94.19 172 ALA A CA 1
ATOM 1355 C C . ALA A 1 172 ? -1.105 -11.442 17.999 1.00 94.19 172 ALA A C 1
ATOM 1357 O O . ALA A 1 172 ? -1.865 -11.862 18.872 1.00 94.19 172 ALA A O 1
ATOM 1358 N N . ILE A 1 173 ? -0.591 -10.206 18.025 1.00 92.31 173 ILE A N 1
ATOM 1359 C CA . ILE A 1 173 ? -0.890 -9.213 19.069 1.00 92.31 173 ILE A CA 1
ATOM 1360 C C . ILE A 1 173 ? -2.380 -8.871 19.057 1.00 92.31 173 ILE A C 1
ATOM 1362 O O . ILE A 1 173 ? -3.041 -9.029 20.087 1.00 92.31 173 ILE A O 1
ATOM 1366 N N . VAL A 1 174 ? -2.918 -8.490 17.894 1.00 91.25 174 VAL A N 1
ATOM 1367 C CA . VAL A 1 174 ? -4.341 -8.168 17.712 1.00 91.25 174 VAL A CA 1
ATOM 1368 C C . VAL A 1 174 ? -5.206 -9.334 18.192 1.00 91.25 174 VAL A C 1
ATOM 1370 O O . VAL A 1 174 ? -6.067 -9.151 19.052 1.00 91.25 174 VAL A O 1
ATOM 1373 N N . TYR A 1 175 ? -4.926 -10.558 17.730 1.00 89.88 175 TYR A N 1
ATOM 1374 C CA . TYR A 1 175 ? -5.702 -11.735 18.126 1.00 89.88 175 TYR A CA 1
ATOM 1375 C C . TYR A 1 175 ? -5.643 -12.000 19.637 1.00 89.88 175 TYR A C 1
ATOM 1377 O O . TYR A 1 175 ? -6.668 -12.294 20.253 1.00 89.88 175 TYR A O 1
ATOM 1385 N N . SER A 1 176 ? -4.462 -11.864 20.252 1.00 90.19 176 SER A N 1
ATOM 1386 C CA . SER A 1 176 ? -4.310 -12.058 21.697 1.00 90.19 176 SER A CA 1
ATOM 1387 C C . SER A 1 176 ? -5.116 -11.032 22.504 1.00 90.19 176 SER A C 1
ATOM 1389 O O . SER A 1 176 ? -5.847 -11.426 23.414 1.00 90.19 176 SER A O 1
ATOM 1391 N N . SER A 1 177 ? -5.089 -9.756 22.101 1.00 86.12 177 SER A N 1
ATOM 1392 C CA . SER A 1 177 ? -5.848 -8.669 22.731 1.00 86.12 177 SER A CA 1
ATOM 1393 C C . SER A 1 177 ? -7.356 -8.947 22.738 1.00 86.12 177 SER A C 1
ATOM 1395 O O . SER A 1 177 ? -7.985 -8.928 23.797 1.00 86.12 177 SER A O 1
ATOM 1397 N N . PHE A 1 178 ? -7.931 -9.301 21.583 1.00 82.25 178 PHE A N 1
ATOM 1398 C CA . PHE A 1 178 ? -9.361 -9.618 21.484 1.00 82.25 178 PHE A CA 1
ATOM 1399 C C . PHE A 1 178 ? -9.731 -10.913 22.220 1.00 82.25 178 PHE A C 1
ATOM 1401 O O . PHE A 1 178 ? -10.802 -11.007 22.824 1.00 82.25 178 PHE A O 1
ATOM 1408 N N . SER A 1 179 ? -8.848 -11.916 22.225 1.00 79.06 179 SER A N 1
ATOM 1409 C CA . SER A 1 179 ? -9.099 -13.162 22.958 1.00 79.06 179 SER A CA 1
ATOM 1410 C C . SER A 1 179 ? -9.153 -12.952 24.476 1.00 79.06 179 SER A C 1
ATOM 1412 O O . SER A 1 179 ? -10.017 -13.524 25.140 1.00 79.06 179 SER A O 1
ATOM 1414 N N . ASP A 1 180 ? -8.312 -12.071 25.024 1.00 74.56 180 ASP A N 1
ATOM 1415 C CA . ASP A 1 180 ? -8.309 -11.732 26.450 1.00 74.56 180 ASP A CA 1
ATOM 1416 C C . ASP A 1 180 ? -9.550 -10.932 26.865 1.00 74.56 180 ASP A C 1
ATOM 1418 O O . ASP A 1 180 ? -10.028 -11.070 27.996 1.00 74.56 180 ASP A O 1
ATOM 1422 N N . GLN A 1 181 ? -10.086 -10.104 25.966 1.00 66.81 181 GLN A N 1
ATOM 1423 C CA . GLN A 1 181 ? -11.338 -9.381 26.191 1.00 66.81 181 GLN A CA 1
ATOM 1424 C C . GLN A 1 181 ? -12.539 -10.337 26.246 1.00 66.81 181 GLN A C 1
ATOM 1426 O O . GLN A 1 181 ? -13.353 -10.229 27.162 1.00 66.81 181 GLN A O 1
ATOM 1431 N N . LEU A 1 182 ? -12.611 -11.325 25.345 1.00 62.56 182 LEU A N 1
ATOM 1432 C CA . LEU A 1 182 ? -13.679 -12.339 25.338 1.00 62.56 182 LEU A CA 1
ATOM 1433 C C . LEU A 1 182 ? -13.695 -13.221 26.595 1.00 62.56 182 LEU A C 1
ATOM 1435 O O . LEU A 1 182 ? -14.737 -13.755 26.954 1.00 62.56 182 LEU A O 1
ATOM 1439 N N . VAL A 1 183 ? -12.551 -13.393 27.263 1.00 60.09 183 VAL A N 1
ATOM 1440 C CA . VAL A 1 183 ? -12.456 -14.158 28.520 1.00 60.09 183 VAL A CA 1
ATOM 1441 C C . VAL A 1 183 ? -12.872 -13.318 29.740 1.00 60.09 183 VAL A C 1
ATOM 1443 O O . VAL A 1 183 ? -13.179 -13.877 30.794 1.00 60.09 183 VAL A O 1
ATOM 1446 N N . LYS A 1 184 ? -12.875 -11.983 29.625 1.00 51.72 184 LYS A N 1
ATOM 1447 C CA . LYS A 1 184 ? -13.183 -11.046 30.721 1.00 51.72 184 LYS A CA 1
ATOM 1448 C C . LYS A 1 184 ? -14.590 -10.435 30.659 1.00 51.72 184 LYS A C 1
ATOM 1450 O O . LYS A 1 184 ? -15.003 -9.861 31.668 1.00 51.72 184 LYS A O 1
ATOM 1455 N N . GLY A 1 185 ? -15.280 -10.522 29.520 1.00 46.22 185 GLY A N 1
ATOM 1456 C CA . GLY A 1 185 ? -16.691 -10.136 29.346 1.00 46.22 185 GLY A CA 1
ATOM 1457 C C . GLY A 1 185 ? -17.655 -11.264 29.684 1.00 46.22 185 GLY A C 1
ATOM 1458 O O . GLY A 1 185 ? -18.738 -10.950 30.224 1.00 46.22 185 GLY A O 1
#

=== Feature glossary ===
The record interleaves many kinds of information about one protein. Here is each kind framed as the question it answers.

Q: What does the local fold look like, residue by residue?
A: The Foldseek 3Di string encodes local tertiary geometry as a 20-letter alphabet — one character per residue — derived from the relative positions of nearby Cα atoms. Unlike the amino-acid sequence, 3Di is a direct function of the 3D structure, so two proteins with the same fold have similar 3Di strings even at low sequence identity.

Q: Which residues are in helices, strands, or loops?
A: The SS8 string is DSSP's per-residue secondary-structure call. α-helix (H) means an i→i+4 H-bond ladder; β-strand (E) means the residue participates in a β-sheet; 3₁₀ (G) and π (I) are tighter and wider helices; T/S are turns/bends; '-' is loop.

Q: How big and how compact is the whole molecule?
A: Radius of gyration (Rg) is the root-mean-square distance of Cα atoms from their centroid — a single number for overall size and compactness. A globular domain of N residues has Rg ≈ 2.2·N^0.38 Å; an extended or disordered chain has a much larger Rg. The Cα contact count is the number of residue pairs whose Cα atoms are within 8 Å and are more than four positions apart in sequence — a standard proxy for tertiary packing density. The bounding box is the smallest axis-aligned box enclosing all Cα atoms.

Q: Where is each backbone atom in 3D?
A: Structure coordinates are given as an mmCIF _atom_site loop: one row per atom with element, residue name, chain id, sequence number, and x/y/z position in Å. Only the four main-chain atoms per residue are included here; side chains are omitted to keep the record compact.

Q: What is the amino-acid chain?
A: Primary structure: the covalent order of the twenty standard amino acids along the backbone. Two proteins with the same sequence will (almost always) fold to the same structure; two with 30% identity often share a fold but not the details.

Q: What if only a Cα trace is available?
A: Three-state secondary structure (P-SEA) collapses the eight DSSP classes into helix (a), strand (b), and coil (c). P-SEA assigns these from Cα geometry alone — distances and angles — without requiring backbone oxygens, so it works on any Cα trace.

Q: What family and function is it annotated with?
A: Database cross-references. InterPro integrates a dozen domain/family signature databases into unified entries with residue-range hits. GO terms attach function/process/location labels with evidence codes. CATH codes position the fold in a four-level structural taxonomy. Organism is the NCBI-taxonomy species name.

Q: How confident is the AlphaFold model at each residue?
A: pLDDT is the predicted lDDT-Cα score: AlphaFold's confidence that the local environment of each residue (all inter-atomic distances within 15 Å) is correctly placed. It is a per-residue number between 0 and 100, with higher meaning more reliable.

Q: How mobile is each atom in the crystal?
A: B-factor (Debye–Waller factor) reflects atomic displacement in the crystal lattice. It is an experimental observable (units Å²), not a prediction; low values mean the atom is pinned down, high values mean it moves or is heterogeneous across the crystal.

Q: Which residues are buried vs exposed?
A: SASA measures how much of the protein is reachable by solvent. It is computed by rolling a water-sized probe over the atomic surface and summing the exposed area (Å²). Per-residue SASA distinguishes core (buried, low SASA) from surface (exposed, high SASA) residues; total SASA is a whole-molecule size measure.

Q: What do the diagnostic plots show?
A: Plot images: a contact map (which residues are close in 3D, as an N×N binary image), a Ramachandran scatter (backbone torsion angles, revealing secondary-structure composition at a glance), and — for AlphaFold structures — a PAE heatmap (pairwise prediction confidence).

Q: What known structures does this most resemble?
A: The Foldseek neighbor list gives the closest experimentally determined structures in the PDB, ranked by structural alignment. TM-score near 1 means near-identical fold; near 0.3 means only rough topology match. This is how one finds what a novel AlphaFold prediction most resembles in the solved-structure universe.

Q: Are the domains correctly placed relative to each other?
A: Predicted aligned error is AlphaFold's pairwise confidence. Unlike pLDDT (per-residue), PAE is per-residue-pair and captures whether two parts of the structure are correctly placed relative to each other. Units are ångströms of expected positional error.

Q: What do the rendered images show?
A: Structure images are PyMOL renders from six orthogonal camera directions. Cartoon representation draws helices as coils and strands as arrows; sticks shows the backbone as bonds; surface shows the solvent-excluded envelope. Rainbow coloring maps sequence position to hue (blue→red, N→C); chain coloring assigns a distinct color per polypeptide.

Q: What are the backbone torsion angles?
A: φ (phi) and ψ (psi) are the two rotatable backbone dihedrals per residue: φ is the C(i-1)–N–Cα–C torsion, ψ is the N–Cα–C–N(i+1) torsion, both in degrees on (−180°, 180°]. α-helical residues cluster near (−60°, −45°); β-strand residues near (−120°, +130°). A Ramachandran plot is simply a scatter of (φ, ψ) for every residue.